Protein AF-A0A9X0DR63-F1 (afdb_monomer)

Structure (mmCIF, N/CA/C/O backbone):
data_AF-A0A9X0DR63-F1
#
_entry.id   AF-A0A9X0DR63-F1
#
loop_
_atom_site.group_PDB
_atom_site.id
_atom_site.type_symbol
_atom_site.label_atom_id
_atom_site.label_alt_id
_atom_site.label_comp_id
_atom_site.label_asym_id
_atom_site.label_entity_id
_atom_site.label_seq_id
_atom_site.pdbx_PDB_ins_code
_atom_site.Cartn_x
_atom_site.Cartn_y
_atom_site.Cartn_z
_atom_site.occupancy
_atom_site.B_iso_or_equiv
_atom_site.auth_seq_id
_atom_site.auth_comp_id
_atom_site.auth_asym_id
_atom_site.auth_atom_id
_atom_site.pdbx_PDB_model_num
ATOM 1 N N . MET A 1 1 ? -41.312 34.400 -12.341 1.00 39.94 1 MET A N 1
ATOM 2 C CA . MET A 1 1 ? -41.547 34.304 -10.883 1.00 39.94 1 MET A CA 1
ATOM 3 C C . MET A 1 1 ? -42.045 32.903 -10.566 1.00 39.94 1 MET A C 1
ATOM 5 O O . MET A 1 1 ? -43.089 32.530 -11.077 1.00 39.94 1 MET A O 1
ATOM 9 N N . GLY A 1 2 ? -41.294 32.139 -9.777 1.00 33.53 2 GLY A N 1
ATOM 10 C CA . GLY A 1 2 ? -41.650 30.776 -9.373 1.00 33.53 2 GLY A CA 1
ATOM 11 C C . GLY A 1 2 ? -40.455 30.083 -8.727 1.00 33.53 2 GLY A C 1
ATOM 12 O O . GLY A 1 2 ? -39.893 29.165 -9.304 1.00 33.53 2 GLY A O 1
ATOM 13 N N . SER A 1 3 ? -40.007 30.613 -7.587 1.00 38.84 3 SER A N 1
ATOM 14 C CA . SER A 1 3 ? -38.915 30.063 -6.780 1.00 38.84 3 SER A CA 1
ATOM 15 C C . SER A 1 3 ? -39.411 28.805 -6.064 1.00 38.84 3 SER A C 1
ATOM 17 O O . SER A 1 3 ? -40.339 28.879 -5.257 1.00 38.84 3 SER A O 1
ATOM 19 N N . ILE A 1 4 ? -38.812 27.656 -6.378 1.00 43.94 4 ILE A N 1
ATOM 20 C CA . ILE A 1 4 ? -38.907 26.464 -5.538 1.00 43.94 4 ILE A CA 1
ATOM 21 C C . ILE A 1 4 ? -37.941 26.704 -4.382 1.00 43.94 4 ILE A C 1
ATOM 23 O O . ILE A 1 4 ? -36.738 26.841 -4.583 1.00 43.94 4 ILE A O 1
ATOM 27 N N . LYS A 1 5 ? -38.503 26.843 -3.183 1.00 42.31 5 LYS A N 1
ATOM 28 C CA . LYS A 1 5 ? -37.751 26.964 -1.939 1.00 42.31 5 LYS A CA 1
ATOM 29 C C . LYS A 1 5 ? -37.077 25.623 -1.664 1.00 42.31 5 LYS A C 1
ATOM 31 O O . LYS A 1 5 ? -37.770 24.621 -1.495 1.00 42.31 5 LYS A O 1
ATOM 36 N N . GLU A 1 6 ? -35.751 25.614 -1.628 1.00 43.38 6 GLU A N 1
ATOM 37 C CA . GLU A 1 6 ? -34.998 24.512 -1.040 1.00 43.38 6 GLU A CA 1
ATOM 38 C C . GLU A 1 6 ? -35.395 24.389 0.434 1.00 43.38 6 GLU A C 1
ATOM 40 O O . GLU A 1 6 ? -35.501 25.372 1.168 1.00 43.38 6 GLU A O 1
ATOM 45 N N . ASN A 1 7 ? -35.726 23.168 0.836 1.00 40.59 7 ASN A N 1
ATOM 46 C CA . ASN A 1 7 ? -36.233 22.867 2.162 1.00 40.59 7 ASN A CA 1
ATOM 47 C C . ASN A 1 7 ? -35.028 22.773 3.119 1.00 40.59 7 ASN A C 1
ATOM 49 O O . ASN A 1 7 ? -34.370 21.734 3.187 1.00 40.59 7 ASN A O 1
ATOM 53 N N . GLU A 1 8 ? -34.725 23.865 3.830 1.00 47.75 8 GLU A N 1
ATOM 54 C CA . GLU A 1 8 ? -33.635 24.018 4.820 1.00 47.75 8 GLU A CA 1
ATOM 55 C C . GLU A 1 8 ? -33.833 23.178 6.103 1.00 47.75 8 GLU A C 1
ATOM 57 O O . GLU A 1 8 ? -33.718 23.679 7.218 1.00 47.75 8 GLU A 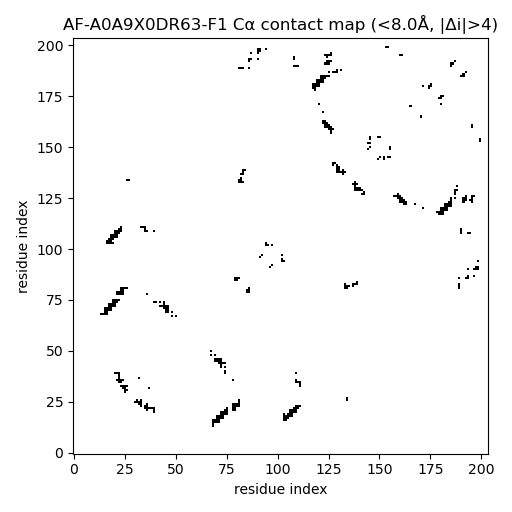O 1
ATOM 62 N N . ASN A 1 9 ? -34.160 21.888 5.993 1.00 44.03 9 ASN A N 1
ATOM 63 C CA . ASN A 1 9 ? -34.348 21.040 7.177 1.00 44.03 9 ASN A CA 1
ATOM 64 C C . ASN A 1 9 ? -33.777 19.625 7.053 1.00 44.03 9 ASN A C 1
ATOM 66 O O . ASN A 1 9 ? -34.174 18.724 7.791 1.00 44.03 9 ASN A O 1
ATOM 70 N N . THR A 1 10 ? -32.806 19.421 6.162 1.00 40.06 10 THR A N 1
ATOM 71 C CA . THR A 1 10 ? -31.968 18.220 6.253 1.00 40.06 10 THR A CA 1
ATOM 72 C C . THR A 1 10 ? -30.888 18.507 7.297 1.00 40.06 10 THR A C 1
ATOM 74 O O . THR A 1 10 ? -30.060 19.387 7.049 1.00 40.06 10 THR A O 1
ATOM 77 N N . PRO A 1 11 ? -30.875 17.840 8.471 1.00 41.19 11 PRO A N 1
ATOM 78 C CA . PRO A 1 11 ? -29.740 17.964 9.380 1.00 41.19 11 PRO A CA 1
ATOM 79 C C . PRO A 1 11 ? -28.474 17.610 8.592 1.00 41.19 11 PRO A C 1
ATOM 81 O O . PRO A 1 11 ? -28.542 16.698 7.761 1.00 41.19 11 PRO A O 1
ATOM 84 N N . PRO A 1 12 ? -27.339 18.306 8.800 1.00 45.91 12 PRO A N 1
ATOM 85 C CA . PRO A 1 12 ? -26.114 17.965 8.095 1.00 45.91 12 PRO A CA 1
ATOM 86 C C . PRO A 1 12 ? -25.877 16.473 8.306 1.00 45.91 12 PRO A C 1
ATOM 88 O O . PRO A 1 12 ? -25.807 16.019 9.454 1.00 45.91 12 PRO A O 1
ATOM 91 N N . ARG A 1 13 ? -25.841 15.702 7.207 1.00 53.25 13 ARG A N 1
ATOM 92 C CA . ARG A 1 13 ? -25.411 14.302 7.246 1.00 53.25 13 ARG A CA 1
ATOM 93 C C . ARG A 1 13 ? -24.110 14.334 8.027 1.00 53.25 13 ARG A C 1
ATOM 95 O O . ARG A 1 13 ? -23.180 15.031 7.636 1.00 53.25 13 ARG A O 1
ATOM 102 N N . GLN A 1 14 ? -24.082 13.693 9.186 1.00 57.38 14 GLN A N 1
ATOM 103 C CA . GLN A 1 14 ? -22.866 13.629 9.971 1.00 57.38 14 GLN A CA 1
ATOM 104 C C . GLN A 1 14 ? -21.920 12.746 9.155 1.00 57.38 14 GLN A C 1
ATOM 106 O O . GLN A 1 14 ? -22.053 11.527 9.188 1.00 57.38 14 GLN A O 1
ATOM 111 N N . GLU A 1 15 ? -21.088 13.372 8.317 1.00 72.75 15 GLU A N 1
ATOM 112 C CA . GLU A 1 15 ? -20.231 12.677 7.360 1.00 72.75 15 GLU A CA 1
ATOM 113 C C . GLU A 1 15 ? -19.341 11.699 8.125 1.00 72.75 15 GLU A C 1
ATOM 115 O O . GLU A 1 15 ? -18.562 12.070 9.011 1.00 72.75 15 GLU A O 1
ATOM 120 N N . GLU A 1 16 ? -19.581 10.426 7.837 1.00 85.25 16 GLU A N 1
ATOM 121 C CA . GLU A 1 16 ? -18.809 9.289 8.300 1.00 85.25 16 GLU A CA 1
ATOM 122 C C . GLU A 1 16 ? -17.400 9.381 7.725 1.00 85.25 16 GLU A C 1
ATOM 124 O O . GLU A 1 16 ? -17.243 9.701 6.554 1.00 85.25 16 GLU A O 1
ATOM 129 N N . ILE A 1 17 ? -16.394 9.094 8.549 1.00 88.50 17 ILE A N 1
ATOM 130 C CA . ILE A 1 17 ? -15.010 9.014 8.083 1.00 88.50 17 ILE A CA 1
ATOM 131 C C . ILE A 1 17 ? -14.829 7.653 7.417 1.00 88.50 17 ILE A C 1
ATOM 133 O O . ILE A 1 17 ? -15.068 6.624 8.059 1.00 88.50 17 ILE A O 1
ATOM 137 N N . ARG A 1 18 ? -14.384 7.632 6.166 1.00 88.31 18 ARG A N 1
ATOM 138 C CA . ARG A 1 18 ? -14.135 6.415 5.390 1.00 88.31 18 ARG A CA 1
ATOM 139 C C . ARG A 1 18 ? -12.651 6.119 5.278 1.00 88.31 18 ARG A C 1
ATOM 141 O O . ARG A 1 18 ? -11.851 6.972 4.901 1.00 88.31 18 ARG A O 1
ATOM 148 N N . VAL A 1 19 ? -12.293 4.878 5.584 1.00 90.81 19 VAL A N 1
ATOM 149 C CA . VAL A 1 19 ? -10.922 4.382 5.495 1.00 90.81 19 VAL A CA 1
ATOM 150 C C . VAL A 1 19 ? -10.886 3.205 4.533 1.00 90.81 19 VAL A C 1
ATOM 152 O O . VAL A 1 19 ? -11.421 2.142 4.847 1.00 90.81 19 VAL A O 1
ATOM 155 N N . LEU A 1 20 ? -10.230 3.382 3.387 1.00 91.56 20 LEU A N 1
ATOM 156 C CA . LEU A 1 20 ? -9.912 2.289 2.473 1.00 91.56 20 LEU A CA 1
ATOM 157 C C . LEU A 1 20 ? -8.702 1.525 3.012 1.00 91.56 20 LEU A C 1
ATOM 159 O O . LEU A 1 20 ? -7.666 2.127 3.305 1.00 91.56 20 LEU A O 1
ATOM 163 N N . VAL A 1 21 ? -8.801 0.201 3.118 1.00 93.38 21 VAL A N 1
ATOM 164 C CA . VAL A 1 21 ? -7.706 -0.635 3.625 1.00 93.38 21 VAL A CA 1
ATOM 165 C C . VAL A 1 21 ? -7.326 -1.712 2.620 1.00 93.38 21 VAL A C 1
ATOM 167 O O . VAL A 1 21 ? -8.171 -2.476 2.157 1.00 93.38 21 VAL A O 1
ATOM 170 N N . THR A 1 22 ? -6.031 -1.816 2.314 1.00 94.31 22 THR A N 1
ATOM 171 C CA . THR A 1 22 ? -5.497 -2.828 1.388 1.00 94.31 22 THR A CA 1
ATOM 172 C C . THR A 1 22 ? -4.478 -3.729 2.076 1.00 94.31 22 THR A C 1
ATOM 174 O O . THR A 1 22 ? -3.670 -3.257 2.879 1.00 94.31 22 THR A O 1
ATOM 177 N N . GLY A 1 23 ? -4.439 -5.002 1.690 1.00 94.75 23 GLY A N 1
ATOM 178 C CA . GLY A 1 23 ? -3.388 -5.951 2.065 1.00 94.75 23 GLY A CA 1
ATOM 179 C C . GLY A 1 23 ? -2.865 -6.686 0.836 1.00 94.75 23 GLY A C 1
ATOM 180 O O . GLY A 1 23 ? -3.527 -6.707 -0.198 1.00 94.75 23 GLY A O 1
ATOM 181 N N . PHE A 1 24 ? -1.685 -7.289 0.933 1.00 94.62 24 PHE A N 1
ATOM 182 C CA . PHE A 1 24 ? -1.032 -7.958 -0.192 1.00 94.62 24 PHE A CA 1
ATOM 183 C C . PHE A 1 24 ? -1.287 -9.463 -0.220 1.00 94.62 24 PHE A C 1
ATOM 185 O O . PHE A 1 24 ? -1.403 -10.115 0.818 1.00 94.62 24 PHE A O 1
ATOM 192 N N . ALA A 1 25 ? -1.276 -10.024 -1.425 1.00 94.31 25 ALA A N 1
ATOM 193 C CA . ALA A 1 25 ? -1.267 -11.458 -1.674 1.00 94.31 25 ALA A CA 1
ATOM 194 C C . ALA A 1 25 ? 0.024 -12.124 -1.143 1.00 94.31 25 ALA A C 1
ATOM 196 O O . ALA A 1 25 ? 1.009 -11.440 -0.840 1.00 94.31 25 ALA A O 1
ATOM 197 N N . PRO A 1 26 ? 0.051 -13.463 -1.014 1.00 91.31 26 PRO A N 1
ATOM 198 C CA . PRO A 1 26 ? 1.272 -14.233 -0.768 1.00 91.31 26 PRO A CA 1
ATOM 199 C C . PRO A 1 26 ? 2.441 -13.815 -1.669 1.00 91.31 26 PRO A C 1
ATOM 201 O O . PRO A 1 26 ? 2.260 -13.564 -2.860 1.00 91.31 26 PRO A O 1
ATOM 204 N N . PHE A 1 27 ? 3.655 -13.774 -1.115 1.00 81.88 27 PHE A N 1
ATOM 205 C CA . PHE A 1 27 ? 4.866 -13.506 -1.891 1.00 81.88 27 PHE A CA 1
ATOM 206 C C . PHE A 1 27 ? 5.952 -14.515 -1.551 1.00 81.88 27 PHE A C 1
ATOM 208 O O . PHE A 1 27 ? 6.371 -14.622 -0.406 1.00 81.88 27 PHE A O 1
ATOM 215 N N . ARG A 1 28 ? 6.462 -15.216 -2.572 1.00 74.44 28 ARG A N 1
ATOM 216 C CA . ARG A 1 28 ? 7.413 -16.340 -2.454 1.00 74.44 28 ARG A CA 1
ATOM 217 C C . ARG A 1 28 ? 6.793 -17.590 -1.818 1.00 74.44 28 ARG A C 1
ATOM 219 O O . ARG A 1 28 ? 5.928 -17.525 -0.955 1.00 74.44 28 ARG A O 1
ATOM 226 N N . SER A 1 29 ? 7.307 -18.755 -2.207 1.00 72.62 29 SER A N 1
ATOM 227 C CA . SER A 1 29 ? 6.833 -20.064 -1.728 1.00 72.62 29 SER A CA 1
ATOM 228 C C . SER A 1 29 ? 6.906 -20.241 -0.206 1.00 72.62 29 SER A C 1
ATOM 230 O O . SER A 1 29 ? 6.140 -21.009 0.362 1.00 72.62 29 SER A O 1
ATOM 232 N N . GLN A 1 30 ? 7.814 -19.521 0.457 1.00 77.06 30 GLN A N 1
ATOM 233 C CA . GLN A 1 30 ? 8.012 -19.555 1.909 1.00 77.06 30 GLN A CA 1
ATOM 234 C C . GLN A 1 30 ? 6.928 -18.794 2.691 1.00 77.06 30 GLN A C 1
ATOM 236 O O . GLN A 1 30 ? 6.799 -19.012 3.893 1.00 77.06 30 GLN A O 1
ATOM 241 N N . TYR A 1 31 ? 6.146 -17.932 2.033 1.00 78.88 31 TYR A N 1
ATOM 242 C CA . TYR A 1 31 ? 5.053 -17.175 2.650 1.00 78.88 31 TYR A CA 1
ATOM 243 C C . TYR A 1 31 ? 3.746 -17.456 1.900 1.00 78.88 31 TYR A C 1
ATOM 245 O O . TYR A 1 31 ? 3.228 -16.571 1.218 1.00 78.88 31 TYR A O 1
ATOM 253 N N . PRO A 1 32 ? 3.205 -18.689 2.001 1.00 84.62 32 PRO A N 1
ATOM 254 C CA . PRO A 1 32 ? 1.974 -19.081 1.308 1.00 84.62 32 PRO A CA 1
ATOM 255 C C . PRO A 1 32 ? 0.741 -18.321 1.816 1.00 84.62 32 PRO A C 1
ATOM 257 O O . PRO A 1 32 ? -0.293 -18.317 1.158 1.00 84.62 32 PRO A O 1
ATOM 260 N N . ILE A 1 33 ? 0.858 -17.675 2.977 1.00 89.12 33 ILE A N 1
ATOM 261 C CA . ILE A 1 33 ? -0.138 -16.788 3.567 1.00 89.12 33 ILE A CA 1
ATOM 262 C C . ILE A 1 33 ? 0.562 -15.463 3.862 1.00 89.12 33 ILE A C 1
ATOM 264 O O . ILE A 1 33 ? 1.614 -15.447 4.506 1.00 89.12 33 ILE A O 1
ATOM 268 N N . ASN A 1 34 ? -0.020 -14.354 3.406 1.00 92.50 34 ASN A N 1
ATOM 269 C CA . ASN A 1 34 ? 0.479 -13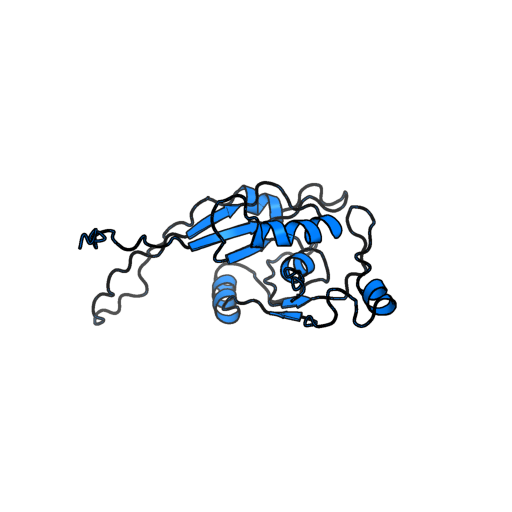.022 3.722 1.00 92.50 34 ASN A CA 1
ATOM 270 C C . ASN A 1 34 ? -0.358 -12.419 4.864 1.00 92.50 34 ASN A C 1
ATOM 272 O O . ASN A 1 34 ? -1.552 -12.179 4.674 1.00 92.50 34 ASN A O 1
ATOM 276 N N . PRO A 1 35 ? 0.235 -12.132 6.037 1.00 92.38 35 PRO A N 1
ATOM 277 C CA . PRO A 1 35 ? -0.500 -11.630 7.190 1.00 92.38 35 PRO A CA 1
ATOM 278 C C . PRO A 1 35 ? -1.158 -10.274 6.932 1.00 92.38 35 PRO A C 1
ATOM 280 O O . PRO A 1 35 ? -2.131 -9.949 7.602 1.00 92.38 35 PRO A O 1
ATOM 283 N N . SER A 1 36 ? -0.667 -9.481 5.972 1.00 94.31 36 SER A N 1
ATOM 284 C CA . SER A 1 36 ? -1.303 -8.202 5.652 1.00 94.31 36 SER A CA 1
ATOM 285 C C . SER A 1 36 ? -2.741 -8.388 5.162 1.00 94.31 36 SER A C 1
ATOM 287 O O . SER A 1 36 ? -3.643 -7.749 5.693 1.00 94.31 36 SER A O 1
ATOM 289 N N . TRP A 1 37 ? -2.986 -9.313 4.231 1.00 95.94 37 TRP A N 1
ATOM 290 C CA . TRP A 1 37 ? -4.341 -9.628 3.774 1.00 95.94 37 TRP A CA 1
ATOM 291 C C . TRP A 1 37 ? -5.189 -10.317 4.847 1.00 95.94 37 TRP A C 1
ATOM 293 O O . TRP A 1 37 ? -6.374 -10.031 5.003 1.00 95.94 37 TRP A O 1
ATOM 303 N N . GLU A 1 38 ? -4.576 -11.193 5.636 1.00 95.38 38 GLU A N 1
ATOM 304 C CA . GLU A 1 38 ? -5.243 -11.866 6.751 1.00 95.38 38 GLU A CA 1
ATOM 305 C C . GLU A 1 38 ? -5.746 -10.886 7.824 1.00 95.38 38 GLU A C 1
ATOM 307 O O . GLU A 1 38 ? -6.769 -11.143 8.459 1.00 95.38 38 GLU A O 1
ATOM 312 N N . ILE A 1 39 ? -5.046 -9.767 8.031 1.00 94.31 39 ILE A N 1
ATOM 313 C CA . ILE A 1 39 ? -5.517 -8.675 8.888 1.00 94.31 39 ILE A CA 1
ATOM 314 C C . ILE A 1 39 ? -6.690 -7.968 8.212 1.00 94.31 39 ILE A C 1
ATOM 316 O O . ILE A 1 39 ? -7.761 -7.883 8.807 1.00 94.31 39 ILE A O 1
ATOM 320 N N . VAL A 1 40 ? -6.503 -7.504 6.972 1.00 95.31 40 VAL A N 1
ATOM 321 C CA . VAL A 1 40 ? -7.505 -6.704 6.245 1.00 95.31 40 VAL A CA 1
ATOM 322 C C . VAL A 1 40 ? -8.832 -7.441 6.115 1.00 95.31 40 VAL A C 1
ATOM 324 O O . VAL A 1 40 ? -9.862 -6.910 6.509 1.00 95.31 40 VAL A O 1
ATOM 327 N N . SER A 1 41 ? -8.810 -8.699 5.680 1.00 95.00 41 SER A N 1
ATOM 328 C CA . SER A 1 41 ? -10.013 -9.529 5.509 1.00 95.00 41 SER A CA 1
ATOM 329 C C . SER A 1 41 ? -10.815 -9.769 6.795 1.00 95.00 41 SER A C 1
ATOM 331 O O . SER A 1 41 ? -11.977 -10.168 6.720 1.00 95.00 41 SER A O 1
ATOM 333 N N . ARG A 1 42 ? -10.226 -9.527 7.974 1.00 95.25 42 ARG A N 1
ATOM 334 C CA . ARG A 1 42 ? -10.873 -9.700 9.284 1.00 95.25 42 ARG A CA 1
ATOM 335 C C . ARG A 1 42 ? -11.237 -8.383 9.968 1.00 95.25 42 ARG A C 1
ATOM 337 O O . ARG A 1 42 ? -11.796 -8.423 11.065 1.00 95.25 42 ARG A O 1
ATOM 344 N N . LEU A 1 43 ? -10.918 -7.233 9.371 1.00 94.06 43 LEU A N 1
ATOM 345 C CA . LEU A 1 43 ? -11.294 -5.942 9.943 1.00 94.06 43 LEU A CA 1
ATOM 346 C C . LEU A 1 43 ? -12.824 -5.790 9.963 1.00 94.06 43 LEU A C 1
ATOM 348 O O . LEU A 1 43 ? -13.489 -6.160 8.992 1.00 94.06 43 LEU A O 1
ATOM 352 N N . PRO A 1 44 ? -13.399 -5.236 11.045 1.00 94.12 44 PRO A N 1
ATOM 353 C CA . PRO A 1 44 ? -14.820 -4.924 11.080 1.00 94.12 44 PRO A CA 1
ATOM 354 C C . PRO A 1 44 ? -15.122 -3.764 10.127 1.00 94.12 44 PRO A C 1
ATOM 356 O O . PRO A 1 44 ? -14.317 -2.849 10.005 1.00 94.12 44 PRO A O 1
ATOM 359 N N . SER A 1 45 ? -16.318 -3.726 9.537 1.00 92.00 45 SER A N 1
ATOM 360 C CA . SER A 1 45 ? -16.736 -2.607 8.671 1.00 92.00 45 SER A CA 1
ATOM 361 C C . SER A 1 45 ? -16.869 -1.270 9.411 1.00 92.00 45 SER A C 1
ATOM 363 O O . SER A 1 45 ? -16.952 -0.220 8.782 1.00 92.00 45 SER A O 1
ATOM 365 N N . TYR A 1 46 ? -16.903 -1.296 10.745 1.00 92.19 46 TYR A N 1
ATOM 366 C CA . TYR A 1 46 ? -17.007 -0.120 11.598 1.00 92.19 46 TYR A CA 1
ATOM 367 C C . TYR A 1 46 ? -16.070 -0.232 12.791 1.00 92.19 46 TYR A C 1
ATOM 369 O O . TYR A 1 46 ? -16.025 -1.275 13.450 1.00 92.19 46 TYR A O 1
ATOM 377 N N . LEU A 1 47 ? -15.366 0.857 13.110 1.00 86.88 47 LEU A N 1
ATOM 378 C CA . LEU A 1 47 ? -14.602 0.906 14.352 1.00 86.88 47 LEU A CA 1
ATOM 379 C C . LEU A 1 47 ? -15.540 0.981 15.565 1.00 86.88 47 LEU A C 1
ATOM 381 O O . LEU A 1 47 ? -16.536 1.713 15.526 1.00 86.88 47 LEU A O 1
ATOM 385 N N . PRO A 1 48 ? -15.215 0.277 16.666 1.00 79.06 48 PRO A N 1
ATOM 386 C CA . PRO A 1 48 ? -15.937 0.429 17.918 1.00 79.06 48 PRO A CA 1
ATOM 387 C C . PRO A 1 48 ? -15.868 1.883 18.385 1.00 79.06 48 PRO A C 1
ATOM 389 O O . PRO A 1 48 ? -14.785 2.456 18.522 1.00 79.06 48 PRO A O 1
ATOM 392 N N . THR A 1 49 ? -17.018 2.492 18.659 1.00 66.94 49 THR A N 1
ATOM 393 C CA . THR A 1 49 ? -17.077 3.801 19.312 1.00 66.94 49 THR A CA 1
ATOM 394 C C . THR A 1 49 ? -16.701 3.627 20.781 1.00 66.94 49 THR A C 1
ATOM 396 O O . THR A 1 49 ? -17.570 3.473 21.636 1.00 66.94 49 THR A O 1
ATOM 399 N N . ASN A 1 50 ? -15.405 3.621 21.090 1.00 55.88 50 ASN A N 1
ATOM 400 C CA . ASN A 1 50 ? -14.940 3.694 22.472 1.00 55.88 50 ASN A CA 1
ATOM 401 C C . ASN A 1 50 ? -15.075 5.142 22.953 1.00 55.88 50 ASN A C 1
ATOM 403 O O . ASN A 1 50 ? -14.103 5.887 23.013 1.00 55.88 50 ASN A O 1
ATOM 407 N N . SER A 1 51 ? -16.294 5.557 23.285 1.00 48.56 51 SER A N 1
ATOM 408 C CA . SER A 1 51 ? -16.540 6.766 24.071 1.00 48.56 51 SER A CA 1
ATOM 409 C C . SER A 1 51 ? -16.207 6.479 25.536 1.00 48.56 51 SER A C 1
ATOM 411 O O . SER A 1 51 ? -17.099 6.370 26.371 1.00 48.56 51 SER A O 1
ATOM 413 N N . GLN A 1 52 ? -14.927 6.271 25.845 1.00 44.91 52 GLN A N 1
ATOM 414 C CA . GLN A 1 52 ? -14.443 6.484 27.205 1.00 44.91 52 GLN A CA 1
ATOM 415 C C . GLN A 1 52 ? -14.015 7.945 27.289 1.00 44.91 52 GLN A C 1
ATOM 417 O O . GLN A 1 52 ? -13.158 8.389 26.529 1.00 44.91 52 GLN A O 1
ATOM 422 N N . ASP A 1 53 ? -14.712 8.676 28.154 1.00 46.59 53 ASP A N 1
ATOM 423 C CA . ASP A 1 53 ? -14.568 10.100 28.415 1.00 46.59 53 ASP A CA 1
ATOM 424 C C . ASP A 1 53 ? -13.103 10.546 28.449 1.00 46.59 53 ASP A C 1
ATOM 426 O O . ASP A 1 53 ? -12.324 10.143 29.313 1.00 46.59 53 ASP A O 1
ATOM 430 N N . GLU A 1 54 ? -12.747 11.445 27.533 1.00 46.09 54 GLU A N 1
ATOM 431 C CA . GLU A 1 54 ? -11.580 12.307 27.681 1.00 46.09 54 GLU A CA 1
ATOM 432 C C . GLU A 1 54 ? -11.735 13.069 29.011 1.00 46.09 54 GLU A C 1
ATOM 434 O O . GLU A 1 54 ? -12.541 13.992 29.118 1.00 46.09 54 GLU A O 1
ATOM 439 N N . GLY A 1 55 ? -11.020 12.603 30.040 1.00 44.12 55 GLY A N 1
ATOM 440 C CA . GLY A 1 55 ? -10.779 13.231 31.342 1.00 44.12 55 GLY A CA 1
ATOM 441 C C . GLY A 1 55 ? -11.782 14.296 31.794 1.00 44.12 55 GLY A C 1
ATOM 442 O O . GLY A 1 55 ? -11.573 15.490 31.576 1.00 44.12 55 GLY A O 1
ATOM 443 N N . HIS A 1 56 ? -12.820 13.890 32.529 1.00 42.50 56 HIS A N 1
ATOM 444 C CA . HIS A 1 56 ? -13.624 14.829 33.312 1.00 42.50 56 HIS A CA 1
ATOM 445 C C . HIS A 1 56 ? -12.750 15.484 34.396 1.00 42.50 56 HIS A C 1
ATOM 447 O O . HIS A 1 56 ? -12.509 14.915 35.460 1.00 42.50 56 HIS A O 1
ATOM 453 N N . HIS A 1 57 ? -12.287 16.709 34.149 1.00 47.94 57 HIS A N 1
ATOM 454 C CA . HIS A 1 57 ? -11.856 17.590 35.228 1.00 47.94 57 HIS A CA 1
ATOM 455 C C . HIS A 1 57 ? -13.105 18.089 35.983 1.00 47.94 57 HIS A C 1
ATOM 457 O O . HIS A 1 57 ? -14.002 18.626 35.331 1.00 47.94 57 HIS A O 1
ATOM 463 N N . PRO A 1 58 ? -13.167 18.008 37.331 1.00 51.91 58 PRO A N 1
ATOM 464 C CA . PRO A 1 58 ? -14.365 18.329 38.131 1.00 51.91 58 PRO A CA 1
ATOM 465 C C . PRO A 1 58 ? -14.924 19.757 37.981 1.00 51.91 58 PRO A C 1
ATOM 467 O O . PRO A 1 58 ? -15.985 20.065 38.516 1.00 51.91 58 PRO A O 1
ATOM 470 N N . HIS A 1 59 ? -14.208 20.644 37.282 1.00 54.44 59 HIS A N 1
ATOM 471 C CA . HIS A 1 59 ? -14.548 22.058 37.120 1.00 54.44 59 HIS A CA 1
ATOM 472 C C . HIS A 1 59 ? -14.587 22.535 35.659 1.00 54.44 59 HIS A C 1
ATOM 474 O O . HIS A 1 59 ? -14.775 23.728 35.414 1.00 54.44 59 HIS A O 1
ATOM 480 N N . ALA A 1 60 ? -14.422 21.644 34.676 1.00 55.28 60 ALA A N 1
ATOM 481 C CA . ALA A 1 60 ? -14.588 22.010 33.272 1.00 55.28 60 ALA A CA 1
ATOM 482 C C . ALA A 1 60 ? -16.081 21.991 32.903 1.00 55.28 60 ALA A C 1
ATOM 484 O O . ALA A 1 60 ? -16.805 21.069 33.274 1.00 55.28 60 ALA A O 1
ATOM 485 N N . LYS A 1 61 ? -16.555 23.010 32.168 1.00 48.94 61 LYS A N 1
ATOM 486 C CA . LYS A 1 61 ? -17.896 22.984 31.556 1.00 48.94 61 LYS A CA 1
ATOM 487 C C . LYS A 1 61 ? -18.053 21.663 30.785 1.00 48.94 61 LYS A C 1
ATOM 489 O O . LYS A 1 61 ? -17.098 21.303 30.092 1.00 48.94 61 LYS A O 1
ATOM 494 N N . PRO A 1 62 ? -19.205 20.968 30.871 1.00 49.72 62 PRO A N 1
ATOM 495 C CA . PRO A 1 62 ? -19.405 19.727 30.135 1.00 49.72 62 PRO A CA 1
ATOM 496 C C . PRO A 1 62 ? -19.084 19.980 28.657 1.00 49.72 62 PRO A C 1
ATOM 498 O O . PRO A 1 62 ? -19.581 20.969 28.097 1.00 49.72 62 PRO A O 1
ATOM 501 N N . PRO A 1 63 ? -18.215 19.164 28.031 1.00 53.34 63 PRO A N 1
ATOM 502 C CA . PRO A 1 63 ? -17.940 19.321 26.618 1.00 53.34 63 PRO A CA 1
ATOM 503 C C . PRO A 1 63 ? -19.268 19.218 25.871 1.00 53.34 63 PRO A C 1
ATOM 505 O O . PRO A 1 63 ? -20.093 18.359 26.183 1.00 53.34 63 PRO A O 1
ATOM 508 N N . ILE A 1 64 ? -19.488 20.104 24.895 1.00 54.25 64 ILE A N 1
ATOM 509 C CA . ILE A 1 64 ? -20.579 19.939 23.930 1.00 54.25 64 ILE A CA 1
ATOM 510 C C . ILE A 1 64 ? -20.453 18.509 23.416 1.00 54.25 64 ILE A C 1
ATOM 512 O O . ILE A 1 64 ? -19.417 18.167 22.842 1.00 54.25 64 ILE A O 1
ATOM 516 N N . GLN A 1 65 ? -21.467 17.687 23.686 1.00 50.84 65 GLN A N 1
ATOM 517 C CA . GLN A 1 65 ? -21.501 16.262 23.380 1.00 50.84 65 GLN A CA 1
ATOM 518 C C . GLN A 1 65 ? -21.532 16.104 21.854 1.00 50.84 65 GLN A C 1
ATOM 520 O O . GLN A 1 65 ? -22.573 15.924 21.228 1.00 50.84 65 GLN A O 1
ATOM 525 N N . LYS A 1 66 ? -20.377 16.279 21.210 1.00 57.28 66 LYS A N 1
ATOM 526 C CA . LYS A 1 66 ? -20.198 15.934 19.809 1.00 57.28 66 LYS A CA 1
ATOM 527 C C . LYS A 1 66 ? -20.150 14.420 19.786 1.00 57.28 66 LYS A C 1
ATOM 529 O O . LYS A 1 66 ? -19.150 13.838 20.197 1.00 57.28 66 LYS A O 1
ATOM 534 N N . ASN A 1 67 ? -21.234 13.796 19.328 1.00 61.69 67 ASN A N 1
ATOM 535 C CA . ASN A 1 67 ? -21.198 12.382 18.980 1.00 61.69 67 ASN A CA 1
ATOM 536 C C . ASN A 1 67 ? -19.968 12.164 18.085 1.00 61.69 67 ASN A C 1
ATOM 538 O O . ASN A 1 67 ? -19.842 12.877 17.078 1.00 61.69 67 ASN A O 1
ATOM 542 N N . PRO A 1 68 ? -19.036 11.269 18.457 1.00 68.94 68 PRO A N 1
ATOM 543 C CA . PRO A 1 68 ? -17.856 11.030 17.644 1.00 68.94 68 PRO A CA 1
ATOM 544 C C . PRO A 1 68 ? -18.306 10.603 16.246 1.00 68.94 68 PRO A C 1
ATOM 546 O O . PRO A 1 68 ? -19.267 9.843 16.101 1.00 68.94 68 PRO A O 1
ATOM 549 N N . ARG A 1 69 ? -17.643 11.133 15.210 1.00 80.25 69 ARG A N 1
ATOM 550 C CA . ARG A 1 69 ? -17.922 10.716 13.832 1.00 80.25 69 ARG A CA 1
ATOM 551 C C . ARG A 1 69 ? -17.687 9.211 13.736 1.00 80.25 69 ARG A C 1
ATOM 553 O O . ARG A 1 69 ? -16.682 8.708 14.239 1.00 80.25 69 ARG A O 1
ATOM 560 N N . ARG A 1 70 ? -18.623 8.498 13.113 1.00 88.25 70 ARG A N 1
ATOM 561 C CA . ARG A 1 70 ? -18.465 7.070 12.842 1.00 88.25 70 ARG A CA 1
ATOM 562 C C . ARG A 1 70 ? -17.299 6.884 11.869 1.00 88.25 70 ARG A C 1
ATOM 564 O O . ARG A 1 70 ? -17.123 7.708 10.976 1.00 88.25 70 ARG A O 1
ATOM 571 N N . ILE A 1 71 ? -16.514 5.827 12.068 1.00 90.38 71 ILE A N 1
ATOM 572 C CA . ILE A 1 71 ? -15.426 5.453 11.163 1.00 90.38 71 ILE A CA 1
ATOM 573 C C . ILE A 1 71 ? -15.812 4.144 10.487 1.00 90.38 71 ILE A C 1
ATOM 575 O O . ILE A 1 71 ? -15.982 3.124 11.167 1.00 90.38 71 ILE A O 1
ATOM 579 N N . ARG A 1 72 ? -15.961 4.198 9.167 1.00 91.56 72 ARG A N 1
ATOM 580 C CA . ARG A 1 72 ? -16.202 3.058 8.292 1.00 91.56 72 ARG A CA 1
ATOM 581 C C . ARG A 1 72 ? -14.890 2.566 7.710 1.00 91.56 72 ARG A C 1
ATOM 583 O O . ARG A 1 72 ? -14.070 3.360 7.256 1.00 91.56 72 ARG A O 1
ATOM 590 N N . ILE A 1 73 ? -14.724 1.255 7.722 1.00 92.62 73 ILE A N 1
ATOM 591 C CA . ILE A 1 73 ? -13.600 0.569 7.102 1.00 92.62 73 ILE A CA 1
ATOM 592 C C . ILE A 1 73 ? -14.127 -0.126 5.853 1.00 92.62 73 ILE A C 1
ATOM 594 O O . ILE A 1 73 ? -14.958 -1.034 5.943 1.00 92.62 73 ILE A O 1
ATOM 598 N N . ASP A 1 74 ? -13.627 0.309 4.704 1.00 91.25 74 ASP A N 1
ATOM 599 C CA . ASP A 1 74 ? -13.867 -0.320 3.415 1.00 91.25 74 ASP A CA 1
ATOM 600 C C . ASP A 1 74 ? -12.621 -1.149 3.071 1.00 91.25 74 ASP A C 1
ATOM 602 O O . ASP A 1 74 ? -11.562 -0.629 2.717 1.00 91.25 74 ASP A O 1
ATOM 606 N N . ASN A 1 75 ? -12.719 -2.465 3.252 1.00 91.88 75 ASN A N 1
ATOM 607 C CA . ASN A 1 75 ? -11.653 -3.381 2.857 1.00 91.88 75 ASN A CA 1
ATOM 608 C C . ASN A 1 75 ? -11.661 -3.518 1.336 1.00 91.88 75 ASN A C 1
ATOM 610 O O . ASN A 1 75 ? -12.712 -3.783 0.754 1.00 91.88 75 ASN A O 1
ATOM 614 N N . TYR A 1 76 ? -10.493 -3.416 0.704 1.00 89.50 76 TYR A N 1
ATOM 615 C CA . TYR A 1 76 ? -10.376 -3.766 -0.706 1.00 89.50 76 TYR A CA 1
ATOM 616 C C . TYR A 1 76 ? -10.751 -5.242 -0.911 1.00 89.50 76 TYR A C 1
ATOM 618 O O . TYR A 1 76 ? -10.385 -6.090 -0.098 1.00 89.50 76 TYR A O 1
ATOM 626 N N . GLU A 1 77 ? -11.502 -5.546 -1.970 1.00 87.81 77 GLU A N 1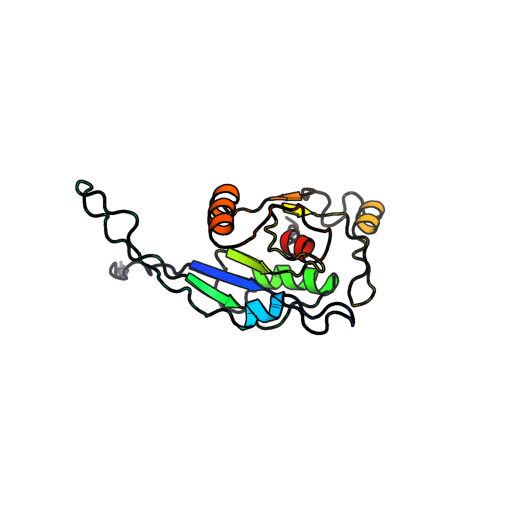
ATOM 627 C CA . GLU A 1 77 ? -12.245 -6.811 -2.112 1.00 87.81 77 GLU A CA 1
ATOM 628 C C . GLU A 1 77 ? -11.355 -8.056 -2.254 1.00 87.81 77 GLU A C 1
ATOM 630 O O . GLU A 1 77 ? -11.787 -9.177 -1.978 1.00 87.81 77 GLU A O 1
ATOM 635 N N . ALA A 1 78 ? -10.099 -7.872 -2.664 1.00 91.75 78 ALA A N 1
ATOM 636 C CA . ALA A 1 78 ? -9.148 -8.947 -2.912 1.00 91.75 78 ALA A CA 1
ATOM 637 C C . ALA A 1 78 ? -7.729 -8.562 -2.460 1.00 91.75 78 ALA A C 1
ATOM 639 O O . ALA A 1 78 ? -7.391 -7.380 -2.416 1.00 91.75 78 ALA A O 1
ATOM 640 N N . PRO A 1 79 ? -6.850 -9.534 -2.160 1.00 94.31 79 PRO A N 1
ATOM 641 C CA . PRO A 1 79 ? -5.459 -9.226 -1.861 1.00 94.31 79 PRO A CA 1
ATOM 642 C C . PRO A 1 79 ? -4.764 -8.592 -3.070 1.00 94.31 79 PRO A C 1
ATOM 644 O O . PRO A 1 79 ? -4.837 -9.111 -4.185 1.00 94.31 79 PRO A O 1
ATOM 647 N N . VAL A 1 80 ? -4.027 -7.505 -2.842 1.00 94.25 80 VAL A N 1
ATOM 648 C CA . VAL A 1 80 ? -3.243 -6.825 -3.879 1.00 94.25 80 VAL A CA 1
ATOM 649 C C . VAL A 1 80 ? -2.138 -7.753 -4.370 1.00 94.25 80 VAL A C 1
ATOM 651 O O . VAL A 1 80 ? -1.305 -8.217 -3.585 1.00 94.25 80 VAL A O 1
ATOM 654 N N . HIS A 1 81 ? -2.116 -8.022 -5.675 1.00 94.38 81 HIS A N 1
ATOM 655 C CA . HIS A 1 81 ? -1.069 -8.838 -6.282 1.00 94.38 81 HIS A CA 1
ATOM 656 C C . HIS A 1 81 ? 0.307 -8.194 -6.087 1.00 94.38 81 HIS A C 1
ATOM 658 O O . HIS A 1 81 ? 0.482 -6.985 -6.248 1.00 94.38 81 HIS A O 1
ATOM 664 N N . VAL A 1 82 ? 1.306 -9.010 -5.755 1.00 92.75 82 VAL A N 1
ATOM 665 C CA . VAL A 1 82 ? 2.655 -8.551 -5.389 1.00 92.75 82 VAL A CA 1
ATOM 666 C C . VAL A 1 82 ? 3.505 -8.370 -6.655 1.00 92.75 82 VAL A C 1
ATOM 668 O O . VAL A 1 82 ? 4.589 -8.935 -6.783 1.00 92.75 82 VAL A O 1
ATOM 671 N N . GLY A 1 83 ? 2.984 -7.589 -7.603 1.00 93.50 83 GLY A N 1
ATOM 672 C CA . GLY A 1 83 ? 3.579 -7.304 -8.908 1.00 93.50 83 GLY A CA 1
ATOM 673 C C . GLY A 1 83 ? 3.620 -5.804 -9.186 1.00 93.50 83 GLY A C 1
ATOM 674 O O . GLY A 1 83 ? 2.660 -5.089 -8.894 1.00 93.50 83 GLY A O 1
ATOM 675 N N . TYR A 1 84 ? 4.711 -5.313 -9.778 1.00 92.50 84 TYR A N 1
ATOM 676 C CA . TYR A 1 84 ? 4.887 -3.880 -10.045 1.00 92.50 84 TYR A CA 1
ATOM 677 C C . TYR A 1 84 ? 3.789 -3.318 -10.950 1.00 92.50 84 TYR A C 1
ATOM 679 O O . TYR A 1 84 ? 3.210 -2.276 -10.651 1.00 92.50 84 TYR A O 1
ATOM 687 N N . LYS A 1 85 ? 3.467 -4.040 -12.029 1.00 91.62 85 LYS A N 1
ATOM 688 C CA . LYS A 1 85 ? 2.396 -3.669 -12.963 1.00 91.62 85 LYS A CA 1
ATOM 689 C C . LYS A 1 85 ? 1.036 -3.618 -12.265 1.00 91.62 85 LYS A C 1
ATOM 691 O O . LYS A 1 85 ? 0.324 -2.638 -12.417 1.00 91.62 85 LYS A O 1
ATOM 696 N N . ALA A 1 86 ? 0.721 -4.630 -11.454 1.00 92.06 86 ALA A N 1
ATOM 697 C CA . ALA A 1 86 ? -0.544 -4.689 -10.728 1.00 92.06 86 ALA A CA 1
ATOM 698 C C . ALA A 1 86 ? -0.706 -3.508 -9.759 1.00 92.06 86 ALA A C 1
ATOM 700 O O . ALA A 1 86 ? -1.762 -2.890 -9.726 1.00 92.06 86 ALA A O 1
ATOM 701 N N . VAL A 1 87 ? 0.351 -3.146 -9.023 1.00 90.50 87 VAL A N 1
ATOM 702 C CA . VAL A 1 87 ? 0.339 -1.971 -8.134 1.00 90.50 87 VAL A CA 1
ATOM 703 C C . VAL A 1 87 ? 0.146 -0.668 -8.918 1.00 90.50 87 VAL A C 1
ATOM 705 O O . VAL A 1 87 ? -0.647 0.174 -8.506 1.00 90.50 87 VAL A O 1
ATOM 708 N N . ARG A 1 88 ? 0.833 -0.506 -10.058 1.00 88.12 88 ARG A N 1
ATOM 709 C CA . ARG A 1 88 ? 0.710 0.686 -10.916 1.00 88.12 88 ARG A CA 1
ATOM 710 C C . ARG A 1 88 ? -0.692 0.855 -11.498 1.00 88.12 88 ARG A C 1
ATOM 712 O O . ARG A 1 88 ? -1.171 1.977 -11.580 1.00 88.12 88 ARG A O 1
ATOM 719 N N . GLU A 1 89 ? -1.322 -0.242 -11.899 1.00 88.56 89 GLU A N 1
ATOM 720 C CA . GLU A 1 89 ? -2.671 -0.236 -12.476 1.00 88.56 89 GLU A CA 1
ATOM 721 C C . GLU A 1 89 ? -3.7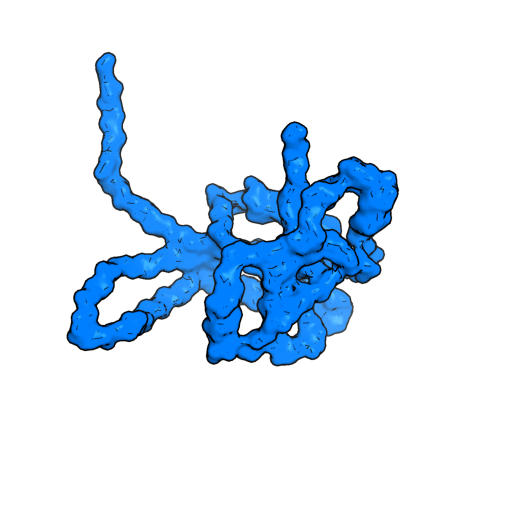52 -0.051 -11.404 1.00 88.56 89 GLU A C 1
ATOM 723 O O . GLU A 1 89 ? -4.779 0.561 -11.674 1.00 88.56 89 GLU A O 1
ATOM 728 N N . LEU A 1 90 ? -3.513 -0.533 -10.182 1.00 87.06 90 LEU A N 1
ATOM 729 C CA . LEU A 1 90 ? -4.486 -0.463 -9.096 1.00 87.06 90 LEU A CA 1
ATOM 730 C C . LEU A 1 90 ? -4.645 0.949 -8.516 1.00 87.06 90 LEU A C 1
ATOM 732 O O . LEU A 1 90 ? -5.756 1.339 -8.176 1.00 87.06 90 LEU A O 1
ATOM 736 N N . MET A 1 91 ? -3.563 1.717 -8.373 1.00 82.19 91 MET A N 1
ATOM 737 C CA . MET A 1 91 ? -3.626 2.997 -7.653 1.00 82.19 91 MET A CA 1
ATOM 738 C C . MET A 1 91 ? -4.586 4.029 -8.261 1.00 82.19 91 MET A C 1
ATOM 740 O O . MET A 1 91 ? -5.373 4.587 -7.498 1.00 82.19 91 MET A O 1
ATOM 744 N N . PRO A 1 92 ? -4.603 4.255 -9.589 1.00 81.00 92 PRO A N 1
ATOM 745 C CA . PRO A 1 92 ? -5.609 5.122 -10.199 1.00 81.00 92 PRO A CA 1
ATOM 746 C C . PRO A 1 92 ? -7.039 4.631 -9.945 1.00 81.00 92 PRO A C 1
ATOM 748 O O . PRO A 1 92 ? -7.918 5.437 -9.684 1.00 81.00 92 PRO A O 1
ATOM 751 N N . ILE A 1 93 ? -7.270 3.315 -9.925 1.00 81.44 93 ILE A N 1
ATOM 752 C CA . ILE A 1 93 ? -8.602 2.743 -9.670 1.00 81.44 93 ILE A CA 1
ATOM 753 C C . ILE A 1 93 ? -9.059 3.026 -8.233 1.00 81.44 93 ILE A C 1
ATOM 755 O O . ILE A 1 93 ? -10.218 3.362 -8.003 1.00 81.44 93 ILE A O 1
ATOM 759 N N . LEU A 1 94 ? -8.151 2.909 -7.257 1.00 79.56 94 LEU A N 1
ATOM 760 C CA . LEU A 1 94 ? -8.467 3.172 -5.849 1.00 79.56 94 LEU A CA 1
ATOM 761 C C . LEU A 1 94 ? -8.743 4.656 -5.562 1.00 79.56 94 LEU A C 1
ATOM 763 O O . LEU A 1 94 ? -9.463 4.954 -4.610 1.00 79.56 94 LEU A O 1
ATOM 767 N N . LEU A 1 95 ? -8.144 5.561 -6.342 1.00 74.12 95 LEU A N 1
ATOM 768 C CA . LEU A 1 95 ? -8.214 7.008 -6.131 1.00 74.12 95 LEU A CA 1
ATOM 769 C C . LEU A 1 95 ? -9.288 7.694 -6.993 1.00 74.12 95 LEU A C 1
ATOM 771 O O . LEU A 1 95 ? -10.057 8.482 -6.455 1.00 74.12 95 LEU A O 1
ATOM 775 N N . ASP A 1 96 ? -9.376 7.372 -8.287 1.00 66.44 96 ASP A N 1
ATOM 776 C CA . ASP A 1 96 ? -10.246 8.066 -9.254 1.00 66.44 96 ASP A CA 1
ATOM 777 C C . ASP A 1 96 ? -11.522 7.281 -9.607 1.00 66.44 96 ASP A C 1
ATOM 779 O O . ASP A 1 96 ? -12.582 7.874 -9.801 1.00 66.44 96 ASP A O 1
ATOM 783 N N . GLU A 1 97 ? -11.453 5.948 -9.698 1.00 55.41 97 GLU A N 1
ATOM 784 C CA . GLU A 1 97 ? -12.555 5.109 -10.214 1.00 55.41 97 GLU A CA 1
ATOM 785 C C . GLU A 1 97 ? -13.293 4.324 -9.120 1.00 55.41 97 GLU A C 1
ATOM 787 O O . GLU A 1 97 ? -13.949 3.321 -9.412 1.00 55.41 97 GLU A O 1
ATOM 792 N N . ASN A 1 98 ? -13.173 4.757 -7.860 1.00 54.25 98 ASN A N 1
ATOM 793 C CA . ASN A 1 98 ? -13.507 3.948 -6.691 1.00 54.25 98 ASN A CA 1
ATOM 794 C C . ASN A 1 98 ? -14.863 3.212 -6.855 1.00 54.25 98 ASN A C 1
ATOM 796 O O . ASN A 1 98 ? -15.898 3.871 -7.002 1.00 54.25 98 ASN A O 1
ATOM 800 N N . PRO A 1 99 ? -14.913 1.865 -6.783 1.00 53.56 99 PRO A N 1
ATOM 801 C CA . PRO A 1 99 ? -16.131 1.069 -7.012 1.00 53.56 99 PRO A CA 1
ATOM 802 C C . PRO A 1 99 ? -17.264 1.294 -5.987 1.00 53.56 99 PRO A C 1
ATOM 804 O O . PRO A 1 99 ? -18.280 0.601 -6.016 1.00 53.56 99 PRO A O 1
ATOM 807 N N . HIS A 1 100 ? -17.113 2.250 -5.066 1.00 53.81 100 HIS A N 1
ATOM 808 C CA . HIS A 1 100 ? -17.968 2.441 -3.895 1.00 53.81 100 HIS A CA 1
ATOM 809 C C . HIS A 1 100 ? -18.745 3.769 -3.858 1.00 53.81 100 HIS A C 1
ATOM 811 O O . HIS A 1 100 ? -19.219 4.131 -2.785 1.00 53.81 100 HIS A O 1
ATOM 817 N N . GLU A 1 101 ? -18.914 4.468 -4.988 1.00 61.19 101 GLU A N 1
ATOM 818 C CA . GLU A 1 101 ? -19.669 5.739 -5.136 1.00 61.19 101 GLU A CA 1
ATOM 819 C C . GLU A 1 101 ? -19.095 6.970 -4.387 1.00 61.19 101 GLU A C 1
ATOM 821 O O . GLU A 1 101 ? -19.635 8.065 -4.539 1.00 61.19 101 GLU A O 1
ATOM 826 N N . TYR A 1 102 ? -18.015 6.834 -3.601 1.00 67.88 102 TYR A N 1
ATOM 827 C CA . TYR A 1 102 ? -17.441 7.919 -2.782 1.00 67.88 102 TYR A CA 1
ATOM 828 C C . TYR A 1 102 ? -15.909 7.813 -2.662 1.00 67.88 102 TYR A C 1
ATOM 830 O O . TYR A 1 102 ? -15.373 6.708 -2.601 1.00 67.88 102 TYR A O 1
ATOM 838 N N . GLU A 1 103 ? -15.214 8.947 -2.562 1.00 78.31 103 GLU A N 1
ATOM 839 C CA . GLU A 1 103 ? -13.764 9.044 -2.311 1.00 78.31 103 GLU A CA 1
ATOM 840 C C . GLU A 1 103 ? -13.438 8.738 -0.828 1.00 78.31 103 GLU A C 1
ATOM 842 O O . GLU A 1 103 ? -14.174 9.190 0.056 1.00 78.31 103 GLU A O 1
ATOM 847 N N . PRO A 1 104 ? -12.395 7.943 -0.511 1.00 86.00 104 PRO A N 1
ATOM 848 C CA . PRO A 1 104 ? -12.014 7.675 0.875 1.00 86.00 104 PRO A CA 1
ATOM 849 C C . PRO A 1 104 ? -11.309 8.883 1.514 1.00 86.00 104 PRO A C 1
ATOM 851 O O . PRO A 1 104 ? -10.433 9.487 0.904 1.00 86.00 104 PRO A O 1
ATOM 854 N N . ASP A 1 105 ? -11.596 9.175 2.789 1.00 86.38 105 ASP A N 1
ATOM 855 C CA . ASP A 1 105 ? -10.870 10.215 3.541 1.00 86.38 105 ASP A CA 1
ATOM 856 C C . ASP A 1 105 ? -9.422 9.797 3.841 1.00 86.38 105 ASP A C 1
ATOM 858 O O . ASP A 1 105 ? -8.513 10.625 3.930 1.00 86.38 105 ASP A O 1
ATOM 862 N N . TYR A 1 106 ? -9.216 8.493 4.048 1.00 87.50 106 TYR A N 1
ATOM 863 C CA . TYR A 1 106 ? -7.918 7.908 4.358 1.00 87.50 106 TYR A CA 1
ATOM 864 C C . TYR A 1 106 ? -7.713 6.587 3.628 1.00 87.50 106 TYR A C 1
ATOM 866 O O . TYR A 1 106 ? -8.631 5.777 3.498 1.00 87.50 106 TYR A O 1
ATOM 874 N N . ILE A 1 107 ? -6.463 6.327 3.251 1.00 88.38 107 ILE A N 1
ATOM 875 C CA . ILE A 1 107 ? -6.031 5.041 2.710 1.00 88.38 107 ILE A CA 1
ATOM 876 C C . ILE A 1 107 ? -4.965 4.455 3.633 1.00 88.38 107 ILE A C 1
ATOM 878 O O . ILE A 1 107 ? -3.969 5.106 3.954 1.00 88.38 107 ILE A O 1
ATOM 882 N N . LEU A 1 108 ? -5.181 3.216 4.069 1.00 90.31 108 LEU A N 1
ATOM 883 C CA . LEU A 1 108 ? -4.255 2.453 4.895 1.00 90.31 108 LEU A CA 1
ATOM 884 C C . LEU A 1 108 ? -3.762 1.225 4.128 1.00 90.31 108 LEU A C 1
ATOM 886 O O . LEU A 1 108 ? -4.475 0.237 3.951 1.00 90.31 108 LEU A O 1
ATOM 890 N N . HIS A 1 109 ? -2.497 1.260 3.727 1.00 91.62 109 HIS A N 1
ATOM 891 C CA . HIS A 1 109 ? -1.831 0.115 3.122 1.00 91.62 109 HIS A CA 1
ATOM 892 C C . HIS A 1 109 ? -1.124 -0.717 4.192 1.00 91.62 109 HIS A C 1
ATOM 894 O O . HIS A 1 109 ? -0.215 -0.233 4.869 1.00 91.62 109 HIS A O 1
ATOM 900 N N . ILE A 1 110 ? -1.511 -1.984 4.332 1.00 92.75 110 ILE A N 1
ATOM 901 C CA . ILE A 1 110 ? -0.847 -2.931 5.227 1.00 92.75 110 ILE A CA 1
ATOM 902 C C . ILE A 1 110 ? 0.090 -3.802 4.393 1.00 92.75 110 ILE A C 1
ATOM 904 O O . ILE A 1 110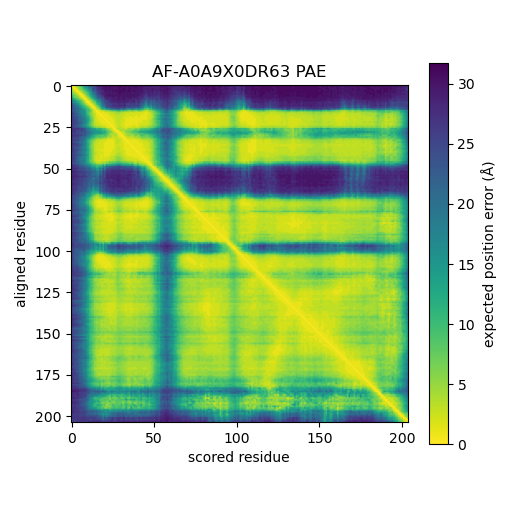 ? -0.323 -4.452 3.435 1.00 92.75 110 ILE A O 1
ATOM 908 N N . GLY A 1 111 ? 1.366 -3.824 4.768 1.00 90.50 111 GLY A N 1
ATOM 909 C CA . GLY A 1 111 ? 2.388 -4.661 4.148 1.00 90.50 111 GLY A CA 1
ATOM 910 C C . GLY A 1 111 ? 3.006 -5.641 5.138 1.00 90.50 111 GLY A C 1
ATOM 911 O O . GLY A 1 111 ? 2.909 -5.475 6.353 1.00 90.50 111 GLY A O 1
ATOM 912 N N . MET A 1 112 ? 3.685 -6.657 4.613 1.00 88.31 112 MET A N 1
ATOM 913 C CA . MET A 1 112 ? 4.497 -7.575 5.410 1.00 88.31 112 MET A CA 1
ATOM 914 C C . MET A 1 112 ? 5.978 -7.282 5.174 1.00 88.31 112 MET A C 1
ATOM 916 O O . MET A 1 112 ? 6.433 -7.212 4.035 1.00 88.31 112 MET A O 1
ATOM 920 N N . ALA A 1 113 ? 6.743 -7.184 6.258 1.00 85.19 113 ALA A N 1
ATOM 921 C CA . ALA A 1 113 ? 8.200 -7.172 6.227 1.00 85.19 113 ALA A CA 1
ATOM 922 C C . ALA A 1 113 ? 8.710 -8.400 6.988 1.00 85.19 113 ALA A C 1
ATOM 924 O O . ALA A 1 113 ? 8.666 -8.44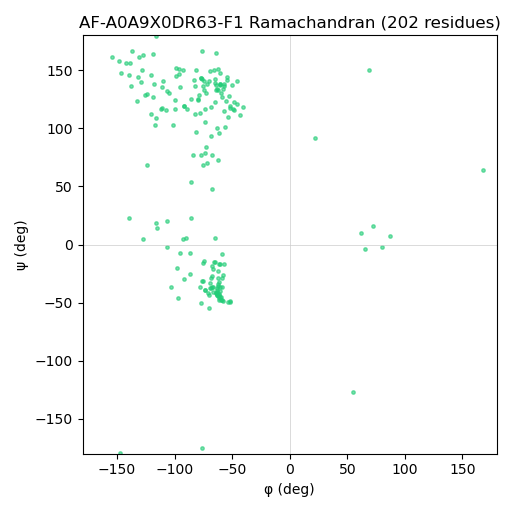3 8.219 1.00 85.19 113 ALA A O 1
ATOM 925 N N . SER A 1 114 ? 9.142 -9.426 6.250 1.00 80.62 114 SER A N 1
ATOM 926 C CA . SER A 1 114 ? 9.575 -10.685 6.862 1.00 80.62 114 SER A CA 1
ATOM 927 C C . SER A 1 114 ? 10.763 -10.490 7.812 1.00 80.62 114 SER A C 1
ATOM 929 O O . SER A 1 114 ? 11.615 -9.627 7.600 1.00 80.62 114 SER A O 1
ATOM 931 N N . GLY A 1 115 ? 10.811 -11.306 8.868 1.00 81.56 115 GLY A N 1
ATOM 932 C CA . GLY A 1 115 ? 11.873 -11.296 9.873 1.00 81.56 115 GLY A CA 1
ATOM 933 C C . GLY A 1 115 ? 11.741 -10.198 10.931 1.00 81.56 115 GLY A C 1
ATOM 934 O O . GLY A 1 115 ? 12.552 -10.162 11.854 1.00 81.56 115 GLY A O 1
ATOM 935 N N . ARG A 1 116 ? 10.731 -9.320 10.844 1.00 83.25 116 ARG A N 1
ATOM 936 C CA . ARG A 1 116 ? 10.472 -8.288 11.858 1.00 83.25 116 ARG A CA 1
ATOM 937 C C . ARG A 1 116 ? 9.478 -8.805 12.912 1.00 83.25 116 ARG A C 1
ATOM 939 O O . ARG A 1 116 ? 8.337 -9.092 12.559 1.00 83.25 116 ARG A O 1
ATOM 946 N N . PRO A 1 117 ? 9.852 -8.885 14.204 1.00 84.31 117 PRO A N 1
ATOM 947 C CA . PRO A 1 117 ? 8.946 -9.302 15.280 1.00 84.31 117 PRO A CA 1
ATOM 948 C C . PRO A 1 117 ? 8.116 -8.132 15.846 1.00 84.31 117 PRO A C 1
ATOM 950 O O . PRO A 1 117 ? 7.715 -8.154 17.006 1.00 84.31 117 PRO A O 1
ATOM 953 N N . PHE A 1 118 ? 7.928 -7.064 15.071 1.00 85.25 118 PHE A N 1
ATOM 954 C CA . PHE A 1 118 ? 7.304 -5.818 15.509 1.00 85.25 118 PHE A CA 1
ATOM 955 C C . PHE A 1 118 ? 6.552 -5.153 14.355 1.00 85.25 118 PHE A C 1
ATOM 957 O O . PHE A 1 118 ? 6.868 -5.385 13.185 1.00 85.25 118 PHE A O 1
ATOM 964 N N . TYR A 1 119 ? 5.592 -4.288 14.687 1.00 87.62 119 TYR A N 1
ATOM 965 C CA . TYR A 1 119 ? 4.930 -3.451 13.691 1.00 87.62 119 TYR A CA 1
ATOM 966 C C . TYR A 1 119 ? 5.835 -2.289 13.297 1.00 87.62 119 TYR A C 1
ATOM 968 O O . TYR A 1 119 ? 6.545 -1.714 14.124 1.00 87.62 119 TYR A O 1
ATOM 976 N N . SER A 1 120 ? 5.797 -1.917 12.027 1.00 88.00 120 SER A N 1
ATOM 977 C CA . SER A 1 120 ? 6.491 -0.738 11.533 1.00 88.00 120 SER A CA 1
ATOM 978 C C . SER A 1 120 ? 5.475 0.243 10.978 1.00 88.00 120 SER A C 1
ATOM 980 O O . SER A 1 120 ? 4.512 -0.164 10.330 1.00 88.00 120 SER A O 1
ATOM 982 N N . CYS A 1 121 ? 5.676 1.522 11.280 1.00 85.31 121 CYS A N 1
ATOM 983 C CA . CYS A 1 121 ? 4.903 2.599 10.692 1.00 85.31 121 CYS A CA 1
ATOM 984 C C . CYS A 1 121 ? 5.814 3.407 9.772 1.00 85.31 121 CYS A C 1
ATOM 986 O O . CYS A 1 121 ? 6.801 3.996 10.222 1.00 85.31 121 CYS A O 1
ATOM 988 N N . GLU A 1 122 ? 5.469 3.413 8.491 1.00 85.88 122 GLU A N 1
ATOM 989 C CA . GLU A 1 122 ? 6.242 4.068 7.447 1.00 85.88 122 GLU A CA 1
ATOM 990 C C . GLU A 1 122 ? 5.842 5.544 7.351 1.00 85.88 122 GLU A C 1
ATOM 992 O O . GLU A 1 122 ? 4.667 5.882 7.206 1.00 85.88 122 GLU A O 1
ATOM 997 N N . ARG A 1 123 ? 6.823 6.445 7.461 1.00 86.44 123 ARG A N 1
ATOM 998 C CA . ARG A 1 123 ? 6.586 7.902 7.394 1.00 86.44 123 ARG A CA 1
ATOM 999 C C . ARG A 1 123 ? 6.601 8.444 5.966 1.00 86.44 123 ARG A C 1
ATOM 1001 O O . ARG A 1 123 ? 6.066 9.524 5.707 1.00 86.44 123 ARG A O 1
ATOM 1008 N N . ARG A 1 124 ? 7.304 7.746 5.082 1.00 86.75 124 ARG A N 1
ATOM 1009 C CA . ARG A 1 124 ? 7.602 8.185 3.724 1.00 86.75 124 ARG A CA 1
ATOM 1010 C C . ARG A 1 124 ? 7.419 7.038 2.746 1.00 86.75 124 ARG A C 1
ATOM 1012 O O . ARG A 1 124 ? 7.364 5.897 3.174 1.00 86.75 124 ARG A O 1
ATOM 1019 N N . GLY A 1 125 ? 7.388 7.327 1.459 1.00 86.62 125 GLY A N 1
ATOM 1020 C CA . GLY A 1 125 ? 7.587 6.330 0.412 1.00 86.62 125 GLY A CA 1
ATOM 1021 C C . GLY A 1 125 ? 8.451 6.908 -0.685 1.00 86.62 125 GLY A C 1
ATOM 1022 O O . GLY A 1 125 ? 8.554 8.126 -0.820 1.00 86.62 125 GLY A O 1
ATOM 1023 N N . HIS A 1 126 ? 9.103 6.025 -1.425 1.00 88.62 126 HIS A N 1
ATOM 1024 C CA . HIS A 1 126 ? 10.171 6.380 -2.351 1.00 88.62 126 HIS A CA 1
ATOM 1025 C C . HIS A 1 126 ? 9.741 6.208 -3.810 1.00 88.62 126 HIS A C 1
ATOM 1027 O O . HIS A 1 126 ? 9.102 5.208 -4.147 1.00 88.62 126 HIS A O 1
ATOM 1033 N N . ARG A 1 127 ? 10.155 7.132 -4.685 1.00 89.62 127 ARG A N 1
ATOM 1034 C CA . ARG A 1 127 ? 9.987 7.023 -6.146 1.00 89.62 127 ARG A CA 1
ATOM 1035 C C . ARG A 1 127 ? 10.868 5.938 -6.755 1.00 89.62 127 ARG A C 1
ATOM 1037 O O . ARG A 1 127 ? 10.485 5.271 -7.710 1.00 89.62 127 ARG A O 1
ATOM 1044 N 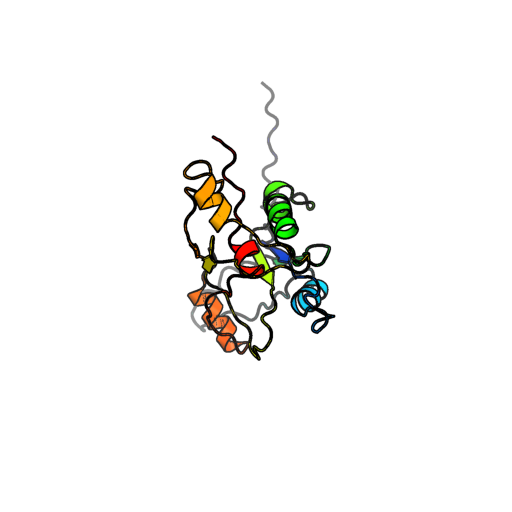N . SER A 1 128 ? 12.070 5.814 -6.219 1.00 88.44 128 SER A N 1
ATOM 1045 C CA . SER A 1 128 ? 13.215 5.133 -6.813 1.00 88.44 128 SER A CA 1
ATOM 1046 C C . SER A 1 128 ? 13.649 3.921 -5.985 1.00 88.44 128 SER A C 1
ATOM 1048 O O . SER A 1 128 ? 13.083 3.615 -4.932 1.00 88.44 128 SER A O 1
ATOM 1050 N N . GLY A 1 129 ? 14.686 3.227 -6.457 1.00 89.38 129 GLY A N 1
ATOM 1051 C CA . GLY A 1 129 ? 15.387 2.214 -5.656 1.00 89.38 129 GLY A CA 1
ATOM 1052 C C . GLY A 1 129 ? 14.800 0.798 -5.718 1.00 89.38 129 GLY A C 1
ATOM 1053 O O . GLY A 1 129 ? 15.253 -0.101 -5.007 1.00 89.38 129 GLY A O 1
ATOM 1054 N N . TYR A 1 130 ? 13.813 0.560 -6.582 1.00 90.88 130 TYR A N 1
ATOM 1055 C CA . TYR A 1 130 ? 13.154 -0.740 -6.743 1.00 90.88 130 TYR A CA 1
ATOM 1056 C C . TYR A 1 130 ? 13.929 -1.670 -7.692 1.00 90.88 130 TYR A C 1
ATOM 1058 O O . TYR A 1 130 ? 13.560 -1.865 -8.851 1.00 90.88 130 TYR A O 1
ATOM 1066 N N . PHE A 1 131 ? 15.015 -2.262 -7.191 1.00 90.25 131 PHE A N 1
ATOM 1067 C CA . PHE A 1 131 ? 15.897 -3.152 -7.971 1.00 90.25 131 PHE A CA 1
ATOM 1068 C C . PHE A 1 131 ? 15.583 -4.648 -7.833 1.00 90.25 131 PHE A C 1
ATOM 1070 O O . PHE A 1 131 ? 16.187 -5.481 -8.510 1.00 90.25 131 PHE A O 1
ATOM 1077 N N . MET A 1 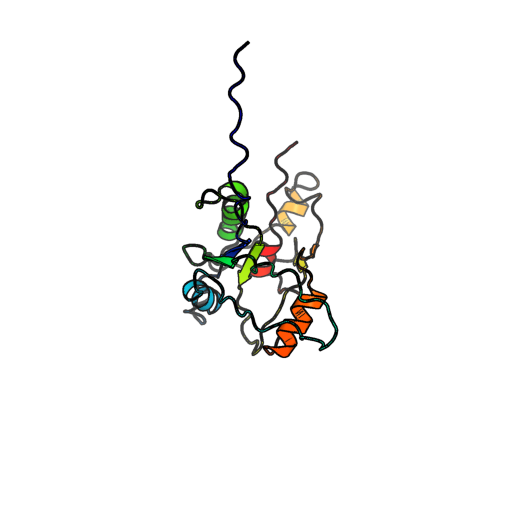132 ? 14.674 -5.012 -6.930 1.00 90.50 132 MET A N 1
ATOM 1078 C CA . MET A 1 132 ? 14.276 -6.402 -6.721 1.00 90.50 132 MET A CA 1
ATOM 1079 C C . MET A 1 132 ? 13.248 -6.834 -7.763 1.00 90.50 132 MET A C 1
ATOM 1081 O O . MET A 1 132 ? 12.457 -6.025 -8.234 1.00 90.50 132 MET A O 1
ATOM 1085 N N . ARG A 1 133 ? 13.239 -8.124 -8.113 1.00 92.50 133 ARG A N 1
ATOM 1086 C CA . ARG A 1 133 ? 12.152 -8.691 -8.915 1.00 92.50 133 ARG A CA 1
ATOM 1087 C C . ARG A 1 133 ? 10.913 -8.905 -8.050 1.00 92.50 133 ARG A C 1
ATOM 1089 O O . ARG A 1 133 ? 11.033 -9.313 -6.892 1.00 92.50 133 ARG A O 1
ATOM 1096 N N . ASP A 1 134 ? 9.753 -8.650 -8.632 1.00 92.94 134 ASP A N 1
ATOM 1097 C CA . ASP A 1 134 ? 8.460 -8.986 -8.047 1.00 92.94 134 ASP A CA 1
ATOM 1098 C C . ASP A 1 134 ? 8.148 -10.493 -8.163 1.00 92.94 134 ASP A C 1
ATOM 1100 O O . ASP A 1 134 ? 8.996 -11.289 -8.590 1.00 92.94 134 ASP A O 1
ATOM 1104 N N . VAL A 1 135 ? 6.947 -10.910 -7.745 1.00 91.50 135 VAL A N 1
ATOM 1105 C CA . VAL A 1 135 ? 6.555 -12.334 -7.775 1.00 91.50 135 VAL A CA 1
ATOM 1106 C C . VAL A 1 135 ? 6.404 -12.892 -9.190 1.00 91.50 135 VAL A C 1
ATOM 1108 O O . VAL A 1 135 ? 6.510 -14.104 -9.369 1.00 91.50 135 VAL A O 1
ATOM 1111 N N . ASP A 1 136 ? 6.253 -12.022 -10.190 1.00 93.19 136 ASP A N 1
ATOM 1112 C CA . ASP A 1 136 ? 6.178 -12.378 -11.609 1.00 93.19 136 ASP A CA 1
ATOM 1113 C C . ASP A 1 136 ? 7.570 -12.383 -12.274 1.00 93.19 136 ASP A C 1
ATOM 1115 O O . ASP A 1 136 ? 7.711 -12.534 -13.494 1.00 93.19 136 ASP A O 1
ATOM 1119 N N . GLY A 1 137 ? 8.631 -12.187 -11.482 1.00 93.94 137 GLY A N 1
ATOM 1120 C CA . GLY A 1 137 ? 10.007 -12.123 -11.957 1.00 93.94 137 GLY A CA 1
ATOM 1121 C C . GLY A 1 137 ? 10.332 -10.835 -12.720 1.00 93.94 137 GLY A C 1
ATOM 1122 O O . GLY A 1 137 ? 11.349 -10.786 -13.425 1.00 93.94 137 GLY A O 1
ATOM 1123 N N . LYS A 1 138 ? 9.506 -9.790 -12.613 1.00 95.00 138 LYS A N 1
ATOM 1124 C CA . LYS A 1 138 ? 9.681 -8.516 -13.322 1.00 95.00 138 LYS A CA 1
ATOM 1125 C C . LYS A 1 138 ? 10.390 -7.489 -12.445 1.00 95.00 138 LYS A C 1
ATOM 1127 O O . LYS A 1 138 ? 10.247 -7.479 -11.230 1.00 95.00 138 LYS A O 1
ATOM 1132 N N . LEU A 1 139 ? 11.191 -6.638 -13.081 1.00 93.81 139 LEU A N 1
ATOM 1133 C CA . LEU A 1 139 ? 11.751 -5.435 -12.464 1.00 93.81 139 LEU A CA 1
ATOM 1134 C C . LEU A 1 139 ? 10.817 -4.260 -12.750 1.00 93.81 139 LEU A C 1
ATOM 1136 O O . LEU A 1 139 ? 10.203 -4.230 -13.818 1.00 93.81 139 LEU A O 1
ATOM 1140 N N . LEU A 1 140 ? 10.775 -3.277 -11.847 1.00 92.44 140 LEU A N 1
ATOM 1141 C CA . LEU A 1 140 ? 10.031 -2.037 -12.082 1.00 92.44 140 LEU A CA 1
ATOM 1142 C C . LEU A 1 140 ? 10.594 -1.256 -13.284 1.00 92.44 140 LEU A C 1
ATOM 1144 O O . LEU A 1 140 ? 9.835 -0.676 -14.047 1.00 92.44 140 LEU A O 1
ATOM 1148 N N . ASN A 1 141 ? 11.919 -1.295 -13.481 1.00 91.75 141 ASN A N 1
ATOM 1149 C CA . ASN A 1 141 ? 12.664 -0.632 -14.567 1.00 91.75 141 ASN A CA 1
ATOM 1150 C C . ASN A 1 141 ? 12.591 0.904 -14.602 1.00 91.75 141 ASN A C 1
ATOM 1152 O O . ASN A 1 141 ? 13.099 1.509 -15.541 1.00 91.75 141 ASN A O 1
ATOM 1156 N N . ASP A 1 142 ? 12.052 1.547 -13.572 1.00 91.75 142 ASP A N 1
ATOM 1157 C CA . ASP A 1 142 ? 11.902 3.002 -13.540 1.00 91.75 142 ASP A CA 1
ATOM 1158 C C . ASP A 1 142 ? 13.229 3.769 -13.628 1.00 91.75 142 ASP A C 1
ATOM 1160 O O . ASP A 1 142 ? 13.302 4.764 -14.339 1.00 91.75 142 ASP A O 1
ATOM 1164 N N . GLU A 1 143 ? 14.313 3.273 -13.022 1.00 91.12 143 GLU A N 1
ATOM 1165 C CA . GLU A 1 143 ? 15.642 3.893 -13.178 1.00 91.12 143 GLU A CA 1
ATOM 1166 C C . GLU A 1 143 ? 16.147 3.844 -14.626 1.00 91.12 143 GLU A C 1
ATOM 1168 O O . GLU A 1 143 ? 16.769 4.785 -15.121 1.00 91.12 143 GLU A O 1
ATOM 1173 N N . PHE A 1 144 ? 15.861 2.745 -15.329 1.00 93.38 144 PHE A N 1
ATOM 1174 C CA . PHE A 1 144 ? 16.213 2.606 -16.737 1.00 93.38 144 PHE A CA 1
ATOM 1175 C C . PHE A 1 144 ? 15.352 3.524 -17.611 1.00 93.38 144 PHE A C 1
ATOM 1177 O O . PHE A 1 144 ? 15.885 4.201 -18.491 1.00 93.38 144 PHE A O 1
ATOM 1184 N N . ASN A 1 145 ? 14.043 3.587 -17.347 1.00 92.50 145 ASN A N 1
ATOM 1185 C CA . ASN A 1 145 ? 13.118 4.463 -18.066 1.00 92.50 145 ASN A CA 1
ATOM 1186 C C . ASN A 1 145 ? 13.497 5.931 -17.866 1.00 92.50 145 ASN A C 1
ATOM 1188 O O . ASN A 1 145 ? 13.617 6.656 -18.846 1.00 92.50 145 ASN A O 1
ATOM 1192 N N . ARG A 1 146 ? 13.820 6.338 -16.633 1.00 92.81 146 ARG A N 1
ATOM 1193 C CA . ARG A 1 146 ? 14.336 7.674 -16.318 1.00 92.81 146 ARG A CA 1
ATOM 1194 C C . ARG A 1 146 ? 15.557 8.033 -17.162 1.00 92.81 146 ARG A C 1
ATOM 1196 O O . ARG A 1 146 ? 15.590 9.104 -17.758 1.00 92.81 146 ARG A O 1
ATOM 1203 N N . PHE A 1 147 ? 16.553 7.147 -17.233 1.00 94.31 147 PHE A N 1
ATOM 1204 C CA . PHE A 1 147 ? 17.754 7.387 -18.041 1.00 94.31 147 PHE A CA 1
ATOM 1205 C C . PHE A 1 147 ? 17.438 7.483 -19.540 1.00 94.31 147 PHE A C 1
ATOM 1207 O O . PHE A 1 147 ? 17.983 8.333 -20.240 1.00 94.31 147 PHE A O 1
ATOM 1214 N N . LYS A 1 148 ? 16.565 6.605 -20.040 1.00 96.56 148 LYS A N 1
ATOM 1215 C CA . LYS A 1 148 ? 16.220 6.512 -21.463 1.00 96.56 148 LYS A CA 1
ATOM 1216 C C . LYS A 1 148 ? 15.331 7.664 -21.942 1.00 96.56 148 LYS A C 1
ATOM 1218 O O . LYS A 1 148 ? 15.478 8.109 -23.078 1.00 96.56 148 LYS A O 1
ATOM 1223 N N . GLU A 1 149 ? 14.379 8.086 -21.120 1.00 95.44 149 GLU A N 1
ATOM 1224 C CA . GLU A 1 149 ? 13.316 9.029 -21.488 1.00 95.44 149 GLU A CA 1
ATOM 1225 C C . GLU A 1 149 ? 13.632 10.466 -21.059 1.00 95.44 149 GLU A C 1
ATOM 1227 O O . GLU A 1 149 ? 13.079 11.400 -21.644 1.00 95.44 149 GLU A O 1
ATOM 1232 N N . GLY A 1 150 ? 14.541 10.656 -20.093 1.00 93.50 150 GLY A N 1
ATOM 1233 C CA . GLY A 1 150 ? 14.901 11.972 -19.565 1.00 93.50 150 GLY A CA 1
ATOM 1234 C C . GLY A 1 150 ? 13.663 12.718 -19.074 1.00 93.50 150 GLY A C 1
ATOM 1235 O O . GLY A 1 150 ? 12.853 12.164 -18.331 1.00 93.50 150 GLY A O 1
ATOM 1236 N N . ASP A 1 151 ? 13.482 13.940 -19.563 1.00 94.19 151 ASP A N 1
ATOM 1237 C CA . ASP A 1 151 ? 12.360 14.826 -19.230 1.00 94.19 151 ASP A CA 1
ATOM 1238 C C . ASP A 1 151 ? 10.984 14.260 -19.622 1.00 94.19 151 ASP A C 1
ATOM 1240 O O . ASP A 1 151 ? 9.955 14.731 -19.147 1.00 94.19 151 ASP A O 1
ATOM 1244 N N . LYS A 1 152 ? 10.936 13.239 -20.490 1.00 93.75 152 LYS A N 1
ATOM 1245 C CA . LYS A 1 152 ? 9.683 12.579 -20.897 1.00 93.75 152 LYS A CA 1
ATOM 1246 C C . LYS A 1 152 ? 9.260 11.451 -19.964 1.00 93.75 152 LYS A C 1
ATOM 1248 O O . LYS A 1 152 ? 8.180 10.895 -20.152 1.00 93.75 152 LYS A O 1
ATOM 1253 N N . TRP A 1 153 ? 10.107 11.078 -19.006 1.00 93.38 153 TRP A N 1
ATOM 1254 C CA . TRP A 1 153 ? 9.760 10.045 -18.046 1.00 93.38 153 TRP A CA 1
ATOM 1255 C C . TRP A 1 153 ? 8.579 10.507 -17.195 1.00 93.38 153 TRP A C 1
ATOM 1257 O O . TRP A 1 153 ? 8.586 11.610 -16.655 1.00 93.38 153 TRP A O 1
ATOM 1267 N N . ILE A 1 154 ? 7.585 9.637 -17.029 1.00 88.38 154 ILE A N 1
ATOM 1268 C CA . ILE A 1 154 ? 6.299 9.963 -16.388 1.00 88.38 154 ILE A CA 1
ATOM 1269 C C . ILE A 1 154 ? 6.413 10.504 -14.952 1.00 88.38 154 ILE A C 1
ATOM 1271 O O . ILE A 1 154 ? 5.467 11.094 -14.442 1.00 88.38 154 ILE A O 1
ATOM 1275 N N . TRP A 1 155 ? 7.565 10.315 -14.301 1.00 89.44 155 TRP A N 1
ATOM 1276 C CA . TRP A 1 155 ? 7.833 10.773 -12.939 1.00 89.44 155 TRP A CA 1
ATOM 1277 C C . TRP A 1 155 ? 8.938 11.834 -12.846 1.00 89.44 155 TRP A C 1
ATOM 1279 O O . TRP A 1 155 ? 9.454 12.062 -11.750 1.00 89.44 155 TRP A O 1
ATOM 1289 N N . HIS A 1 156 ? 9.333 12.447 -13.968 1.00 89.25 156 HIS A N 1
ATOM 1290 C CA . HIS A 1 156 ? 10.456 13.388 -14.047 1.00 89.25 156 HIS A CA 1
ATOM 1291 C C . HIS A 1 156 ? 10.376 14.513 -13.001 1.00 89.25 156 HIS A C 1
ATOM 1293 O O . HIS A 1 156 ? 11.334 14.7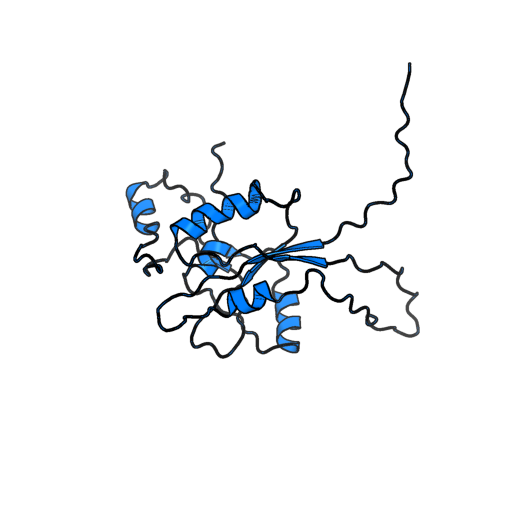23 -12.258 1.00 89.25 156 HIS A O 1
ATOM 1299 N N . ASP A 1 157 ? 9.215 15.162 -12.885 1.00 90.25 157 ASP A N 1
ATOM 1300 C CA . ASP A 1 157 ? 8.993 16.294 -11.971 1.00 90.25 157 ASP A CA 1
ATOM 1301 C C . ASP A 1 157 ? 8.432 15.874 -10.602 1.00 90.25 157 ASP A C 1
ATOM 1303 O O . ASP A 1 157 ? 8.114 16.713 -9.755 1.00 90.25 157 ASP A O 1
ATOM 1307 N N . CYS A 1 158 ? 8.300 14.569 -10.354 1.00 89.69 158 CYS A N 1
ATOM 1308 C CA . CYS A 1 158 ? 7.787 14.070 -9.087 1.00 89.69 158 CYS A CA 1
ATOM 1309 C C . CYS A 1 158 ? 8.898 13.994 -8.025 1.00 89.69 158 CYS A C 1
ATOM 1311 O O . CYS A 1 158 ? 10.029 13.570 -8.316 1.00 89.69 158 CYS A O 1
ATOM 1313 N N . PRO A 1 159 ? 8.583 14.324 -6.758 1.00 90.88 159 PRO A N 1
ATOM 1314 C CA . PRO A 1 159 ? 9.560 14.286 -5.682 1.00 90.88 159 PRO A CA 1
ATOM 1315 C C . PRO A 1 159 ? 10.092 12.867 -5.460 1.00 90.88 159 PRO A C 1
ATOM 1317 O O . PRO A 1 159 ? 9.405 11.869 -5.681 1.00 90.88 159 PRO A O 1
ATOM 1320 N N . GLU A 1 160 ? 11.334 12.787 -4.988 1.00 89.44 160 GLU A N 1
ATOM 1321 C CA . GLU A 1 160 ? 11.994 11.516 -4.667 1.00 89.44 160 GLU A CA 1
ATOM 1322 C C . GLU A 1 160 ? 11.270 10.755 -3.548 1.00 89.44 160 GLU A C 1
ATOM 1324 O O . GLU A 1 160 ? 11.210 9.526 -3.555 1.00 89.44 160 GLU A O 1
ATOM 1329 N N . GLU A 1 161 ? 10.701 11.497 -2.598 1.00 89.06 161 GLU A N 1
ATOM 1330 C CA . GLU A 1 161 ? 9.980 10.965 -1.452 1.00 89.06 161 GLU A CA 1
ATOM 1331 C C . GLU A 1 161 ? 8.642 11.684 -1.276 1.00 89.06 161 GLU A C 1
ATOM 1333 O O . GLU A 1 161 ? 8.549 12.898 -1.461 1.00 89.06 161 GLU A O 1
ATOM 1338 N N . LEU A 1 162 ? 7.621 10.941 -0.852 1.00 87.94 162 LEU A N 1
ATOM 1339 C CA . LEU A 1 162 ? 6.357 11.496 -0.369 1.00 87.94 162 LEU A CA 1
ATOM 1340 C C . LEU A 1 162 ? 6.233 11.243 1.127 1.00 87.94 162 LEU A C 1
ATOM 1342 O O . LEU A 1 162 ? 6.514 10.141 1.588 1.00 87.94 162 LEU A O 1
ATOM 1346 N N . LEU A 1 163 ? 5.807 12.248 1.889 1.00 87.75 163 LEU A N 1
ATOM 1347 C CA . LEU A 1 163 ? 5.566 12.135 3.329 1.00 87.75 163 LEU A CA 1
ATOM 1348 C C . LEU A 1 163 ? 4.087 11.925 3.617 1.00 87.75 163 LEU A C 1
ATOM 1350 O O . LEU A 1 163 ? 3.235 12.358 2.844 1.00 87.75 163 LEU A O 1
ATOM 1354 N N . THR A 1 164 ? 3.791 11.261 4.732 1.00 84.81 164 THR A N 1
ATOM 1355 C CA . THR A 1 164 ? 2.397 10.945 5.049 1.00 84.81 164 THR A CA 1
ATOM 1356 C C . THR A 1 164 ? 1.681 12.218 5.458 1.00 84.81 164 THR A C 1
ATOM 1358 O O . THR A 1 164 ? 2.230 13.038 6.197 1.00 84.81 164 THR A O 1
ATOM 1361 N N . SER A 1 165 ? 0.453 12.382 4.975 1.00 83.38 165 SER A N 1
ATOM 1362 C CA . SER A 1 165 ? -0.437 13.467 5.388 1.00 83.38 165 SER A CA 1
ATOM 1363 C C . SER A 1 165 ? -1.020 13.241 6.787 1.00 83.38 165 SER A C 1
ATOM 1365 O O . SER A 1 165 ? -1.547 14.174 7.395 1.00 83.38 165 SER A O 1
ATOM 1367 N N . LEU A 1 166 ? -0.910 12.021 7.327 1.00 82.81 166 LEU A N 1
ATOM 1368 C CA . LEU A 1 166 ? -1.332 11.712 8.687 1.00 82.81 166 LEU A CA 1
ATOM 1369 C C . LEU A 1 166 ? -0.466 12.459 9.714 1.00 82.81 166 LEU A C 1
ATOM 1371 O O . LEU A 1 166 ? 0.729 12.667 9.489 1.00 82.81 166 LEU A O 1
ATOM 1375 N N . PRO A 1 167 ? -1.021 12.808 10.893 1.00 84.44 167 PRO A N 1
ATOM 1376 C CA . PRO A 1 167 ? -0.275 13.425 11.989 1.00 84.44 167 PRO A CA 1
ATOM 1377 C C . PRO A 1 167 ? 0.666 12.402 12.651 1.00 84.44 167 PRO A C 1
ATOM 1379 O O . PRO A 1 167 ? 0.448 11.965 13.787 1.00 84.44 167 PRO A O 1
ATOM 1382 N N . PHE A 1 168 ? 1.718 12.018 11.923 1.00 85.50 168 PHE A N 1
ATOM 1383 C CA . PHE A 1 168 ? 2.577 10.868 12.192 1.00 85.50 168 PHE A CA 1
ATOM 1384 C C . PHE A 1 168 ? 3.100 10.852 13.626 1.00 85.50 168 PHE A C 1
ATOM 1386 O O . PHE A 1 168 ? 2.935 9.863 14.328 1.00 85.50 168 PHE A O 1
ATOM 1393 N N . ASP A 1 169 ? 3.659 11.963 14.108 1.00 87.06 169 ASP A N 1
ATOM 1394 C CA . ASP A 1 169 ? 4.281 12.014 15.437 1.00 87.06 169 ASP A CA 1
ATOM 1395 C C . ASP A 1 169 ? 3.258 11.863 16.581 1.00 87.06 169 ASP A C 1
ATOM 1397 O O . ASP A 1 169 ? 3.597 11.401 17.673 1.00 87.06 169 ASP A O 1
ATOM 1401 N N . LYS A 1 170 ? 1.994 12.257 16.368 1.00 85.56 170 LYS A N 1
ATOM 1402 C CA . LYS A 1 170 ? 0.911 12.029 17.341 1.00 85.56 170 LYS A CA 1
ATOM 1403 C C . LYS A 1 170 ? 0.454 10.571 17.292 1.00 85.56 170 LYS A C 1
ATOM 1405 O O . LYS A 1 170 ? 0.417 9.918 18.331 1.00 85.56 170 LYS A O 1
ATOM 1410 N N . MET A 1 171 ? 0.163 10.071 16.093 1.00 84.75 171 MET A N 1
ATOM 1411 C CA . MET A 1 171 ? -0.288 8.696 15.864 1.00 84.75 171 MET A CA 1
ATOM 1412 C C . MET A 1 171 ? 0.741 7.673 16.363 1.00 84.75 171 MET A C 1
ATOM 1414 O O . MET A 1 171 ? 0.402 6.762 17.112 1.00 84.75 171 MET A O 1
ATOM 1418 N N . PHE A 1 172 ? 2.015 7.862 16.018 1.00 85.50 172 PHE A N 1
ATOM 1419 C CA . PHE A 1 172 ? 3.102 6.971 16.408 1.00 85.50 172 PHE A CA 1
ATOM 1420 C C . PHE A 1 172 ? 3.252 6.873 17.931 1.00 85.50 172 PHE A C 1
ATOM 1422 O O . PHE A 1 172 ? 3.453 5.779 18.456 1.00 85.50 172 PHE A O 1
ATOM 1429 N N . ARG A 1 173 ? 3.112 7.994 18.656 1.00 86.81 173 ARG A N 1
ATOM 1430 C CA . ARG A 1 173 ? 3.131 7.990 20.128 1.00 86.81 173 ARG A CA 1
ATOM 1431 C C . ARG A 1 173 ? 2.012 7.124 20.704 1.00 86.81 173 ARG A C 1
ATOM 1433 O O . ARG A 1 173 ? 2.300 6.265 21.528 1.00 86.81 173 ARG A O 1
ATOM 1440 N N . GLN A 1 174 ? 0.786 7.294 20.212 1.00 85.38 174 GLN A N 1
ATOM 1441 C CA . GLN A 1 174 ? -0.368 6.500 20.651 1.00 85.38 174 GLN A CA 1
ATOM 1442 C C . GLN A 1 174 ? -0.192 5.010 20.330 1.00 85.38 174 GLN A C 1
ATOM 1444 O O . GLN A 1 174 ? -0.490 4.147 21.150 1.00 85.38 174 GLN A O 1
ATOM 1449 N N . TRP A 1 175 ? 0.341 4.682 19.152 1.00 85.38 175 TRP A N 1
ATOM 1450 C CA . TRP A 1 175 ? 0.581 3.289 18.773 1.00 85.38 175 TRP A CA 1
ATOM 1451 C C . TRP A 1 175 ? 1.671 2.637 19.615 1.00 85.38 175 TRP A C 1
ATOM 1453 O O . TRP A 1 175 ? 1.533 1.474 19.975 1.00 85.38 175 TRP A O 1
ATOM 1463 N N . LYS A 1 176 ? 2.719 3.377 19.983 1.00 86.69 176 LYS A N 1
ATOM 1464 C CA . LYS A 1 176 ? 3.797 2.874 20.846 1.00 86.69 176 LYS A CA 1
ATOM 1465 C C . LYS A 1 176 ? 3.303 2.473 22.238 1.00 86.69 176 LYS A C 1
ATOM 1467 O O . LYS A 1 176 ? 3.890 1.588 22.854 1.00 86.69 176 LYS A O 1
ATOM 1472 N N . GLU A 1 177 ? 2.244 3.112 22.726 1.00 86.19 177 GLU A N 1
ATOM 1473 C CA . GLU A 1 177 ? 1.591 2.755 23.990 1.00 86.19 177 GLU A CA 1
ATOM 1474 C C . GLU A 1 177 ? 0.731 1.488 23.856 1.00 86.19 177 GLU A C 1
ATOM 1476 O O . GLU A 1 177 ? 0.628 0.714 24.805 1.00 86.19 177 GLU A O 1
ATOM 1481 N N . ALA A 1 178 ? 0.152 1.246 22.676 1.00 80.56 178 ALA A N 1
ATOM 1482 C CA . ALA A 1 178 ? -0.758 0.130 22.424 1.00 80.56 178 ALA A CA 1
ATOM 1483 C C . ALA A 1 178 ? -0.068 -1.145 21.901 1.00 80.56 178 ALA A C 1
ATOM 1485 O O . ALA A 1 178 ? -0.567 -2.251 22.118 1.00 80.56 178 ALA A O 1
ATOM 1486 N N . CYS A 1 179 ? 1.049 -1.024 21.177 1.00 80.75 179 CYS A N 1
ATOM 1487 C CA . CYS A 1 179 ? 1.733 -2.149 20.544 1.00 80.75 179 CYS A CA 1
ATOM 1488 C C . CYS A 1 179 ? 3.239 -1.876 20.331 1.00 80.75 179 CYS A C 1
ATOM 1490 O O . CYS A 1 179 ? 3.682 -0.724 20.341 1.00 80.75 179 CYS A O 1
ATOM 1492 N N . PRO A 1 180 ? 4.068 -2.919 20.115 1.00 82.50 180 PRO A N 1
ATOM 1493 C CA . PRO A 1 180 ? 5.490 -2.744 19.833 1.00 82.50 180 PRO A CA 1
ATOM 1494 C C . PRO A 1 180 ? 5.690 -2.222 18.401 1.00 82.50 180 PRO A C 1
ATOM 1496 O O . PRO A 1 180 ? 6.009 -2.990 17.493 1.00 82.50 180 PRO A O 1
ATOM 1499 N N . VAL A 1 181 ? 5.486 -0.918 18.192 1.00 84.00 181 VAL A N 1
ATOM 1500 C CA . VAL A 1 181 ? 5.715 -0.240 16.909 1.00 84.00 181 VAL A CA 1
ATOM 1501 C C . VAL A 1 181 ? 7.061 0.488 16.874 1.00 84.00 181 VAL A C 1
ATOM 1503 O O . VAL A 1 181 ? 7.525 1.041 17.876 1.00 84.00 181 VAL A O 1
ATOM 1506 N N . ARG A 1 182 ? 7.696 0.508 15.699 1.00 85.00 182 ARG A N 1
ATOM 1507 C CA . ARG A 1 182 ? 8.924 1.268 15.421 1.00 85.00 182 ARG A CA 1
ATOM 1508 C C . ARG A 1 182 ? 8.769 2.135 14.174 1.00 85.00 182 ARG A C 1
ATOM 1510 O O . ARG A 1 182 ? 8.033 1.777 13.256 1.00 85.00 182 ARG A O 1
ATOM 1517 N N . ILE A 1 183 ? 9.479 3.262 14.156 1.00 77.50 183 ILE A N 1
ATOM 1518 C CA . ILE A 1 183 ? 9.694 4.038 12.932 1.00 77.50 183 ILE A CA 1
ATOM 1519 C C . ILE A 1 183 ? 10.811 3.332 12.178 1.00 77.50 183 ILE A C 1
ATOM 1521 O O . ILE A 1 183 ? 11.887 3.138 12.739 1.00 77.50 183 ILE A O 1
ATOM 1525 N N . GLU A 1 184 ? 10.561 2.970 10.932 1.00 70.12 184 GLU A N 1
ATOM 1526 C CA . GLU A 1 184 ? 11.608 2.544 10.009 1.00 70.12 184 GLU A CA 1
ATOM 1527 C C . GLU A 1 184 ? 11.485 3.363 8.726 1.00 70.12 184 GLU A C 1
ATOM 1529 O O . GLU A 1 184 ? 10.476 4.035 8.493 1.00 70.12 184 GLU A O 1
ATOM 1534 N N . SER A 1 185 ? 12.549 3.352 7.928 1.00 61.44 185 SER A N 1
ATOM 1535 C CA . SER A 1 185 ? 12.421 3.726 6.526 1.00 61.44 185 SER A CA 1
ATOM 1536 C C . SER A 1 185 ? 11.804 2.552 5.768 1.00 61.44 185 SER A C 1
ATOM 1538 O O . SER A 1 185 ? 12.170 1.397 6.045 1.00 61.44 185 SER A O 1
ATOM 1540 N N . PRO A 1 186 ? 10.947 2.821 4.774 1.00 60.09 186 PRO A N 1
ATOM 1541 C CA . PRO A 1 186 ? 10.369 1.757 3.986 1.00 60.09 186 PRO A CA 1
ATOM 1542 C C . PRO A 1 186 ? 11.481 0.995 3.305 1.00 60.09 186 PRO A C 1
ATOM 1544 O O . PRO A 1 186 ? 12.418 1.571 2.751 1.00 60.09 186 PRO A O 1
ATOM 1547 N N . ILE A 1 187 ? 11.349 -0.324 3.292 1.00 60.25 187 ILE A N 1
ATOM 1548 C CA . ILE A 1 187 ? 12.094 -1.107 2.316 1.00 60.25 187 ILE A CA 1
ATOM 1549 C C . ILE A 1 187 ? 11.584 -0.652 0.943 1.00 60.25 187 ILE A C 1
ATOM 1551 O O . ILE A 1 187 ? 10.367 -0.577 0.753 1.00 60.25 187 ILE A O 1
ATOM 1555 N N . HIS A 1 188 ? 12.489 -0.363 -0.001 1.00 67.38 188 HIS A N 1
ATOM 1556 C CA . HIS A 1 188 ? 12.177 -0.079 -1.411 1.00 67.38 188 HIS A CA 1
ATOM 1557 C C . HIS A 1 188 ? 11.514 -1.295 -2.080 1.00 67.38 188 HIS A C 1
ATOM 1559 O O . HIS A 1 188 ? 12.117 -2.045 -2.849 1.00 67.38 188 HIS A O 1
ATOM 1565 N N . PHE A 1 189 ? 10.256 -1.539 -1.725 1.00 65.81 189 PHE A N 1
ATOM 1566 C CA . PHE A 1 189 ? 9.431 -2.644 -2.185 1.00 65.81 189 PHE A CA 1
ATOM 1567 C C . PHE A 1 189 ? 7.954 -2.235 -2.266 1.00 65.81 189 PHE A C 1
ATOM 1569 O O . PHE A 1 189 ? 7.601 -1.089 -2.006 1.00 65.81 189 PHE A O 1
ATOM 1576 N N . LEU A 1 190 ? 7.074 -3.153 -2.656 1.00 65.38 190 LEU A N 1
ATOM 1577 C CA . LEU A 1 190 ? 5.736 -2.816 -3.156 1.00 65.38 190 LEU A CA 1
ATOM 1578 C C . LEU A 1 190 ? 4.846 -2.026 -2.184 1.00 65.38 190 LEU A C 1
ATOM 1580 O O . LEU A 1 190 ? 4.065 -1.211 -2.653 1.00 65.38 190 LEU A O 1
ATOM 1584 N N . THR A 1 191 ? 5.002 -2.164 -0.862 1.00 69.00 191 THR A N 1
ATOM 1585 C CA . THR A 1 191 ? 4.305 -1.302 0.116 1.00 69.00 191 THR A CA 1
ATOM 1586 C C . THR A 1 191 ? 4.716 0.166 -0.018 1.00 69.00 191 THR A C 1
ATOM 1588 O O . THR A 1 191 ? 3.863 1.046 -0.015 1.00 69.00 191 THR A O 1
ATOM 1591 N N . SER A 1 192 ? 6.019 0.429 -0.185 1.00 73.44 192 SER A N 1
ATOM 1592 C CA . SER A 1 192 ? 6.541 1.773 -0.459 1.00 73.44 192 SER A CA 1
ATOM 1593 C C . SER A 1 192 ? 6.085 2.272 -1.826 1.00 73.44 192 SER A C 1
ATOM 1595 O O . SER A 1 192 ? 5.799 3.455 -1.968 1.00 73.44 192 SER A O 1
ATOM 1597 N N . LEU A 1 193 ? 5.994 1.389 -2.828 1.00 64.88 193 LEU A N 1
ATOM 1598 C CA . LEU A 1 193 ? 5.563 1.787 -4.167 1.00 64.88 193 LEU A CA 1
ATOM 1599 C C . LEU A 1 193 ? 4.075 2.124 -4.210 1.00 64.88 193 LEU A C 1
ATOM 1601 O O . LEU A 1 193 ? 3.709 3.094 -4.859 1.00 64.88 193 LEU A O 1
ATOM 1605 N N . LEU A 1 194 ? 3.235 1.334 -3.542 1.00 73.06 194 LEU A N 1
ATOM 1606 C CA . LEU A 1 194 ? 1.796 1.569 -3.433 1.00 73.06 194 LEU A CA 1
ATOM 1607 C C . LEU A 1 194 ? 1.536 2.902 -2.724 1.00 73.06 194 LEU A C 1
ATOM 1609 O O . LEU A 1 194 ? 0.768 3.719 -3.206 1.00 73.06 194 LEU A O 1
ATOM 1613 N N . TYR A 1 195 ? 2.282 3.159 -1.648 1.00 68.62 195 TYR A N 1
ATOM 1614 C CA . TYR A 1 195 ? 2.264 4.438 -0.953 1.00 68.62 195 TYR A CA 1
ATOM 1615 C C . TYR A 1 195 ? 2.776 5.601 -1.821 1.00 68.62 195 TYR A C 1
ATOM 1617 O O . TYR A 1 195 ? 2.239 6.703 -1.752 1.00 68.62 195 TYR A O 1
ATOM 1625 N N . TRP A 1 196 ? 3.853 5.395 -2.589 1.00 72.56 196 TRP A N 1
ATOM 1626 C CA . TRP A 1 196 ? 4.459 6.475 -3.366 1.00 72.56 196 TRP A CA 1
ATOM 1627 C C . TRP A 1 196 ? 3.680 6.785 -4.636 1.00 72.56 196 TRP A C 1
ATOM 1629 O O . TRP A 1 196 ? 3.640 7.948 -4.994 1.00 72.56 196 TRP A O 1
ATOM 1639 N N . SER A 1 197 ? 3.109 5.779 -5.307 1.00 63.69 197 SER A N 1
ATOM 1640 C CA . SER A 1 197 ? 2.486 5.896 -6.631 1.00 63.69 197 SER A CA 1
ATOM 1641 C C . SER A 1 197 ? 1.314 6.874 -6.590 1.00 63.69 197 SER A C 1
ATOM 1643 O O . SER A 1 197 ? 0.202 6.463 -6.249 1.00 63.69 197 SER A O 1
ATOM 1645 N N . PRO A 1 198 ? 1.524 8.147 -6.962 1.00 60.94 198 PRO A N 1
ATOM 1646 C CA . PRO A 1 198 ? 0.419 9.054 -7.161 1.00 60.94 198 PRO A CA 1
ATOM 1647 C C . PRO A 1 198 ? -0.223 8.709 -8.510 1.00 60.94 198 PRO A C 1
ATOM 1649 O O . PRO A 1 198 ? 0.373 8.018 -9.347 1.00 60.94 198 PRO A O 1
ATOM 1652 N N . ILE A 1 199 ? -1.420 9.231 -8.758 1.00 54.00 199 ILE A N 1
ATOM 1653 C CA . ILE A 1 199 ? -1.918 9.341 -10.130 1.00 54.00 199 ILE A CA 1
ATOM 1654 C C . ILE A 1 199 ? -0.849 10.143 -10.902 1.00 54.00 199 ILE A C 1
ATOM 1656 O O . ILE A 1 199 ? -0.457 11.217 -10.428 1.00 54.00 199 ILE A O 1
ATOM 1660 N N . PRO A 1 200 ? -0.281 9.627 -12.012 1.00 48.88 200 PRO A N 1
ATOM 1661 C CA . PRO A 1 200 ? 0.632 10.425 -12.825 1.00 48.88 200 PRO A CA 1
ATOM 1662 C C . PRO A 1 200 ? -0.090 11.719 -13.209 1.00 48.88 200 PRO A C 1
ATOM 1664 O O . PRO A 1 200 ? -1.303 11.668 -13.411 1.00 48.88 200 PRO A O 1
ATOM 1667 N N . PRO A 1 201 ? 0.596 12.872 -13.295 1.00 41.06 201 PRO A N 1
ATOM 1668 C CA . PRO A 1 201 ? -0.064 14.095 -13.722 1.00 41.06 201 PRO A CA 1
ATOM 1669 C C . PRO A 1 201 ? -0.745 13.818 -15.064 1.00 41.06 201 PRO A C 1
ATOM 1671 O O . PRO A 1 201 ? -0.077 13.585 -16.072 1.00 41.06 201 PRO A O 1
ATOM 1674 N N . LEU A 1 202 ? -2.083 13.781 -15.053 1.00 37.25 202 LEU A N 1
ATOM 1675 C CA . LEU A 1 202 ? -2.880 13.877 -16.264 1.00 37.25 202 LEU A CA 1
ATOM 1676 C C . LEU A 1 202 ? -2.351 15.120 -16.966 1.00 37.25 202 LEU A C 1
ATOM 1678 O O . LEU A 1 202 ? -2.346 16.198 -16.375 1.00 37.25 202 LEU A O 1
ATOM 1682 N N . HIS A 1 203 ? -1.792 14.922 -18.156 1.00 31.00 203 HIS A N 1
ATOM 1683 C CA . HIS A 1 203 ? -1.220 15.980 -18.972 1.00 31.00 203 HIS A CA 1
ATOM 1684 C C . HIS A 1 203 ? -2.155 17.203 -18.961 1.00 31.00 203 HIS A C 1
ATOM 1686 O O . HIS A 1 203 ? -3.266 17.123 -19.486 1.00 31.00 203 HIS A O 1
ATOM 1692 N N . TYR A 1 204 ? -1.710 18.292 -18.325 1.00 30.64 204 TYR A N 1
ATOM 1693 C CA . TYR A 1 204 ? -2.261 19.633 -18.522 1.00 30.64 204 TYR A CA 1
ATOM 1694 C C . TYR A 1 204 ? -1.667 20.238 -19.794 1.00 30.64 204 TYR A C 1
ATOM 1696 O O . TYR A 1 204 ? -0.459 20.010 -20.043 1.00 30.64 204 TYR A O 1
#

Foldseek 3Di:
DDDDDDDPPDDPPLDAAEEEEAAAAAFDPVGNDFVRVVVLVPDDQWDDPPPPDPDDDVPDDPPPPPPPHIYGYDYDPDHQYQALVSLLVVLCCLAPVPPPPDGHPYYHYGYDDPPDPFAEDEFKAFPDDQQDATRVRDTNCLVVLCVVQPVNRLCNVPDGMDGDPPPCVVVVVVVVVVTRYDYDHDDNGSSSVSVRNDPRPPDD

InterPro domains:
  IPR016125 Peptidase C15, pyroglutamyl peptidase I-like [PTHR23402] (14-182)
  IPR036440 Peptidase C15, pyroglutamyl peptidase I-like superfamily [G3DSA:3.40.630.20] (17-192)
  IPR036440 Peptidase C15, pyroglutamyl peptidase I-like superfamily [SSF53182] (16-179)

Nearest PDB structures (foldseek):
  4hrf-assembly1_A  TM=2.824E-01  e=8.682E+00  Homo sapiens

Mean predicted aligned error: 10.63 Å

Radius of gyration: 21.21 Å; Cα contacts (8 Å, |Δi|>4): 265; chains: 1; bounding box: 59×54×60 Å

Sequence (204 aa):
MGSIKENENTPPRQEEIRVLVTGFAPFRSQYPINPSWEIVSRLPSYLPTNSQDEGHHPHAKPPIQKNPRRIRIDNYEAPVHVGYKAVRELMPILLDENPHEYEPDYILHIGMASGRPFYSCERRGHRSGYFMRDVDGKLLNDEFNRFKEGDKWIWHDCPEELLTSLPFDKMFRQWKEACPVRIESPIHFLTSLLYWSPIPPLHY

Organism: NCBI:txid352851

Secondary structure (DSSP, 8-state):
-------TT-PPP---EEEEEE-B---STT-SS-HHHHHHTT--SB-------S---TTSPPPP--PPPPEEEEE-SSPBPS-HHHHHHHHHHHHTS-TTSS--SEEEE----TT-SSEEEE-EEESS---S--TTS----HHHHHHHHGGGSTTTTS-SEEE-SS-HHHHHHHHHHHS-EEEEPPPTTHHHHHHH-PPP----

Solvent-accessible surface area (backbone atoms only — not comparable to full-atom values): 12766 Å² total; per-residue (Å²): 143,83,85,81,76,79,76,94,72,71,73,79,74,78,71,60,45,35,32,37,34,44,16,33,38,50,60,61,89,91,28,80,68,32,65,25,23,62,50,43,79,65,58,60,58,51,62,83,83,77,83,69,76,82,74,85,55,100,81,58,77,80,72,81,85,68,75,75,71,53,41,37,41,46,59,55,95,62,54,41,60,56,32,62,66,54,43,63,63,43,44,46,40,70,67,76,59,37,96,72,89,58,81,61,81,41,78,48,80,41,64,79,65,87,95,55,99,54,51,70,52,66,55,48,18,40,71,62,76,51,79,59,62,36,76,80,68,44,62,67,50,56,75,57,44,38,70,76,44,43,85,70,24,86,59,58,91,53,66,64,60,44,70,60,90,60,66,53,79,60,53,51,54,59,41,49,78,75,40,70,53,43,83,50,80,58,65,62,42,69,62,20,39,56,70,36,54,64,72,64,79,74,86,125

pLDDT: mean 77.87, std 17.77, range [30.64, 96.56]